Protein AF-A0A2I0T035-F1 (afdb_monomer_lite)

Organism: NCBI:txid1758121

InterPro domains:
  IPR032190 Niemann-Pick C1, N-terminal [PF16414] (1-94)
  IPR053956 NPC1, middle luminal domain [PF22314] (207-250)

Radius of gyration: 43.62 Å; chains: 1; bounding box: 84×66×117 Å

Sequence (256 aa):
MCGRYGHQLCTTQRWLDFQGDKNNGLAPLQIDFHLVANDSQPGEGIQPLDGQAWGCHEALSPQDQPCSCQDCAQACPPVLAPTSPPPPFRLGNADGALVVCGLLFGLLAITFIAVLLCRRRWPKATAPKAQPAPASSCSRRLSDGSHRLLANAFRWWGTWVAGHPVAVLVVAVVVAGGLAAGLATLRLTTDPVELWSAPGSRARQEKAFHDQHFGPFFRTNQIIVTAPGRAGVGYESVLLGAKNFSGVLTTPPAWP

Foldseek 3Di:
DQPPCPPVRDDPQSVVQCLQDVVVVPRPHHDRDDDDDPPDDPDPPDDDDDDDDDAQLDAPDPVGHRHDCVVHVVVDDDDDDDDDDDDPQDDVPHRNVVVVVVVVVVVVVVVVVVVVVVVVVPPDPDDDDDDDDDDPPDPVCVVVVVVVVVVVVCVVVVVVCVVCVPVVVVVVCVVVVVVCVCVVVDDDDPPVCPVPDDCPDPVNVVQVVCCVPPNHDDDDDDDDDDDPPFQWDWDQDPVPGIDIGHSVPDDDDPDD

Structure (mmCIF, N/CA/C/O backbone):
data_AF-A0A2I0T035-F1
#
_entry.id   AF-A0A2I0T035-F1
#
loop_
_atom_site.group_PDB
_atom_site.id
_atom_site.type_symbol
_atom_site.label_atom_id
_atom_site.label_alt_id
_atom_site.label_comp_id
_atom_site.label_asym_id
_atom_site.label_entity_id
_atom_site.label_seq_id
_atom_site.pdbx_PDB_ins_code
_atom_site.Cartn_x
_atom_site.Cartn_y
_atom_site.Cartn_z
_atom_site.occupancy
_atom_site.B_iso_or_equiv
_atom_site.auth_seq_id
_atom_site.auth_comp_id
_atom_site.auth_asym_id
_atom_site.auth_atom_id
_atom_site.pdbx_PDB_model_num
ATOM 1 N N . MET A 1 1 ? -15.862 -9.169 28.354 1.00 93.56 1 MET A N 1
ATOM 2 C CA . MET A 1 1 ? -16.895 -9.724 29.258 1.00 93.56 1 MET A CA 1
ATOM 3 C C . MET A 1 1 ? -18.043 -8.729 29.461 1.00 93.56 1 MET A C 1
ATOM 5 O O . MET A 1 1 ? -18.466 -8.512 30.578 1.00 93.56 1 MET A O 1
ATOM 9 N N . CYS A 1 2 ? -18.546 -8.088 28.400 1.00 94.75 2 CYS A N 1
ATOM 10 C CA . CYS A 1 2 ? -19.599 -7.060 28.519 1.00 94.75 2 CYS A CA 1
ATOM 11 C C . CYS A 1 2 ? -20.746 -7.315 27.529 1.00 94.75 2 CYS A C 1
ATOM 13 O O . CYS A 1 2 ? -21.411 -6.388 27.060 1.00 94.75 2 CYS A O 1
ATOM 15 N N . GLY A 1 3 ? -20.898 -8.585 27.130 1.00 91.75 3 GLY A N 1
ATOM 16 C CA . GLY A 1 3 ? -21.827 -9.038 26.101 1.00 91.75 3 GLY A CA 1
ATOM 17 C C . GLY A 1 3 ? -21.834 -8.145 24.858 1.00 91.75 3 GLY A C 1
ATOM 18 O O . GLY A 1 3 ? -20.805 -7.877 24.237 1.00 91.75 3 GLY A O 1
ATOM 19 N N . ARG A 1 4 ? -23.029 -7.652 24.536 1.00 90.88 4 ARG A N 1
ATOM 20 C CA . ARG A 1 4 ? -23.364 -6.839 23.358 1.00 90.88 4 ARG A CA 1
ATOM 21 C C . ARG A 1 4 ? -22.728 -5.447 23.284 1.00 90.88 4 ARG A C 1
ATOM 23 O O . ARG A 1 4 ? -22.743 -4.850 22.214 1.00 90.88 4 ARG A O 1
ATOM 30 N N . TYR A 1 5 ? -22.220 -4.898 24.389 1.00 92.56 5 TYR A N 1
ATOM 31 C CA . TYR A 1 5 ? -21.715 -3.518 24.415 1.00 92.56 5 TYR A CA 1
ATOM 32 C C . TYR A 1 5 ? -20.278 -3.390 23.876 1.00 92.56 5 TYR A C 1
ATOM 34 O O . TYR A 1 5 ? -19.822 -2.281 23.600 1.00 92.56 5 TYR A O 1
ATOM 42 N N . GLY A 1 6 ? -19.565 -4.506 23.678 1.00 93.19 6 GLY A N 1
ATOM 43 C CA . GLY A 1 6 ? -18.158 -4.485 23.264 1.00 93.19 6 GLY A CA 1
ATOM 44 C C . GLY A 1 6 ? -17.256 -3.787 24.292 1.00 93.19 6 GLY A C 1
ATOM 45 O O . GLY A 1 6 ? -17.690 -3.493 25.401 1.00 93.19 6 GLY A O 1
ATOM 46 N N . HIS A 1 7 ? -15.990 -3.527 23.951 1.00 94.19 7 HIS A N 1
ATOM 47 C CA . HIS A 1 7 ? -15.051 -2.876 24.880 1.00 94.19 7 HIS A CA 1
ATOM 48 C C . HIS A 1 7 ? -15.289 -1.361 25.005 1.00 94.19 7 HIS A C 1
ATOM 50 O O . HIS A 1 7 ? -15.170 -0.812 26.092 1.00 94.19 7 HIS A O 1
ATOM 56 N N . GLN A 1 8 ? -15.673 -0.689 23.914 1.00 94.56 8 GLN A N 1
ATOM 57 C CA . GLN A 1 8 ? -15.794 0.776 23.869 1.00 94.56 8 GLN A CA 1
ATOM 58 C C . GLN A 1 8 ? -16.956 1.326 24.699 1.00 94.56 8 GLN A C 1
ATOM 60 O O . GLN A 1 8 ? -16.879 2.442 25.199 1.00 94.56 8 GLN A O 1
ATOM 65 N N . LEU A 1 9 ? -18.048 0.565 24.824 1.00 94.94 9 LEU A N 1
ATOM 66 C CA . LEU A 1 9 ? -19.239 0.972 25.573 1.00 94.94 9 LEU A CA 1
ATOM 67 C C . LEU A 1 9 ? -19.393 0.178 26.877 1.00 94.94 9 LEU A C 1
ATOM 69 O O . LEU A 1 9 ? -20.484 0.164 27.457 1.00 94.94 9 LEU A O 1
ATOM 73 N N . CYS A 1 10 ? -18.342 -0.511 27.325 1.00 96.06 10 CYS A N 1
ATOM 74 C CA . CYS A 1 10 ? -18.376 -1.233 28.585 1.00 96.06 10 CYS A CA 1
ATOM 75 C C . CYS A 1 10 ? -18.082 -0.289 29.749 1.00 96.06 10 CYS A C 1
ATOM 77 O O . CYS A 1 10 ? -16.996 0.270 29.854 1.00 96.06 10 CYS A O 1
ATOM 79 N N . THR A 1 11 ? -19.064 -0.132 30.628 1.00 95.88 11 THR A N 1
ATOM 80 C CA . THR A 1 11 ? -18.905 0.526 31.925 1.00 95.88 11 THR A CA 1
ATOM 81 C C . THR A 1 11 ? -18.845 -0.535 33.019 1.00 95.88 11 THR A C 1
ATOM 83 O O . THR A 1 11 ? -19.274 -1.670 32.798 1.00 95.88 11 THR A O 1
ATOM 86 N N . THR A 1 12 ? -18.374 -0.173 34.214 1.00 95.50 12 THR A N 1
ATOM 87 C CA . THR A 1 12 ? -18.343 -1.082 35.374 1.00 95.50 12 THR A CA 1
ATOM 88 C C . THR A 1 12 ? -19.713 -1.704 35.650 1.00 95.50 12 THR A C 1
ATOM 90 O O . THR A 1 12 ? -19.804 -2.911 35.846 1.00 95.50 12 THR A O 1
ATOM 93 N N . GLN A 1 13 ? -20.783 -0.906 35.558 1.00 95.44 13 GLN A N 1
ATOM 94 C CA . GLN A 1 13 ? -22.160 -1.383 35.706 1.00 95.44 13 GLN A CA 1
ATOM 95 C C . GLN A 1 13 ? -22.497 -2.469 34.676 1.00 95.44 13 GLN A C 1
ATOM 97 O O . GLN A 1 13 ? -22.876 -3.572 35.043 1.00 95.44 13 GLN A O 1
ATOM 102 N N . ARG A 1 14 ? -22.267 -2.204 33.383 1.00 95.69 14 ARG A N 1
ATOM 103 C CA . ARG A 1 14 ? -22.578 -3.161 32.305 1.00 95.69 14 ARG A CA 1
ATOM 104 C C . ARG A 1 14 ? -21.758 -4.445 32.390 1.00 95.69 14 ARG A C 1
ATOM 106 O O . ARG A 1 14 ? -22.216 -5.490 31.933 1.00 95.69 14 ARG A O 1
ATOM 113 N N . TRP A 1 15 ? -20.533 -4.360 32.904 1.00 97.19 15 TRP A N 1
ATOM 114 C CA . TRP A 1 15 ? -19.702 -5.531 33.156 1.00 97.19 15 TRP A CA 1
ATOM 115 C C . TRP A 1 15 ? -20.289 -6.391 34.281 1.00 97.19 15 TRP A C 1
ATOM 117 O O . TRP A 1 15 ? -20.467 -7.589 34.081 1.00 97.19 15 TRP A O 1
ATOM 127 N N . LEU A 1 16 ? -20.660 -5.789 35.416 1.00 97.12 16 LEU A N 1
ATOM 128 C CA . LEU A 1 16 ? -21.297 -6.503 36.528 1.00 97.12 16 LEU A CA 1
ATOM 129 C C . LEU A 1 16 ? -22.661 -7.086 36.144 1.00 97.12 16 LEU A C 1
ATOM 131 O O . LEU A 1 16 ? -22.905 -8.260 36.414 1.00 97.12 16 LEU A O 1
ATOM 135 N N . ASP A 1 17 ? -23.498 -6.323 35.435 1.00 95.94 17 ASP A N 1
ATOM 136 C CA . ASP A 1 17 ? -24.778 -6.805 34.897 1.00 95.94 17 ASP A CA 1
ATOM 137 C C . ASP A 1 17 ? -24.570 -8.065 34.049 1.00 95.94 17 ASP A C 1
ATOM 139 O O . ASP A 1 17 ? -25.322 -9.029 34.153 1.00 95.94 17 ASP A O 1
ATOM 143 N N . PHE A 1 18 ? -23.512 -8.091 33.229 1.00 96.44 18 PHE A N 1
ATOM 144 C CA . PHE A 1 18 ? -23.187 -9.265 32.426 1.00 96.44 18 PHE A CA 1
ATOM 145 C C . PHE A 1 18 ? -22.747 -10.456 33.284 1.00 96.44 18 PHE A C 1
ATOM 147 O O . PHE A 1 18 ? -23.107 -11.578 32.948 1.00 96.44 18 PHE A O 1
ATOM 154 N N . GLN A 1 19 ? -21.997 -10.248 34.370 1.00 97.56 19 GLN A N 1
ATOM 155 C CA . GLN A 1 19 ? -21.591 -11.324 35.286 1.00 97.56 19 GLN A CA 1
ATOM 156 C C . GLN A 1 19 ? -22.780 -11.904 36.068 1.00 97.56 19 GLN A C 1
ATOM 158 O O . GLN A 1 19 ? -22.759 -13.084 36.414 1.00 97.56 19 GLN A O 1
ATOM 163 N N . GLY A 1 20 ? -23.794 -11.081 36.345 1.00 97.12 20 GLY A N 1
ATOM 164 C CA . GLY A 1 20 ? -25.009 -11.466 37.058 1.00 97.12 20 GLY A CA 1
ATOM 165 C C . GLY A 1 20 ? -26.157 -11.953 36.172 1.00 97.12 20 GLY A C 1
ATOM 166 O O . GLY A 1 20 ? -27.116 -12.508 36.696 1.00 97.12 20 GLY A O 1
ATOM 167 N N . ASP A 1 21 ? -26.092 -11.779 34.851 1.00 96.50 21 ASP A N 1
ATOM 168 C CA . ASP A 1 21 ? -27.155 -12.199 33.932 1.00 96.50 21 ASP A CA 1
ATOM 169 C C . ASP A 1 21 ? -27.128 -13.713 33.689 1.00 96.50 21 ASP A C 1
ATOM 171 O O . ASP A 1 21 ? -26.323 -14.218 32.905 1.00 96.50 21 ASP A O 1
ATOM 175 N N . LYS A 1 22 ? -28.072 -14.450 34.287 1.00 96.69 22 LYS A N 1
ATOM 176 C CA . LYS A 1 22 ? -28.198 -15.910 34.096 1.00 96.69 22 LYS A CA 1
ATOM 177 C C . LYS A 1 22 ? -28.451 -16.326 32.643 1.00 96.69 22 LYS A C 1
ATOM 179 O O . LYS A 1 22 ? -28.241 -17.482 32.283 1.00 96.69 22 LYS A O 1
ATOM 184 N N . ASN A 1 23 ? -28.926 -15.409 31.797 1.00 95.12 23 ASN A N 1
ATOM 185 C CA . ASN A 1 23 ? -29.228 -15.703 30.397 1.00 95.12 23 ASN A CA 1
ATOM 186 C C . ASN A 1 23 ? -27.974 -15.676 29.510 1.00 95.12 23 ASN A C 1
ATOM 188 O O . ASN A 1 23 ? -28.052 -16.048 28.340 1.00 95.12 23 ASN A O 1
ATOM 192 N N . ASN A 1 24 ? -26.813 -15.281 30.047 1.00 94.50 24 ASN A N 1
ATOM 193 C CA . ASN A 1 24 ? -25.543 -15.328 29.323 1.00 94.50 24 ASN A CA 1
ATOM 194 C C . ASN A 1 24 ? -24.999 -16.767 29.133 1.00 94.50 24 ASN A C 1
ATOM 196 O O . ASN A 1 24 ? -24.030 -16.952 28.399 1.00 94.50 24 ASN A O 1
ATOM 200 N N . GLY A 1 25 ? -25.606 -17.770 29.785 1.00 95.12 25 GLY A N 1
ATOM 201 C CA . GLY A 1 25 ? -25.220 -19.186 29.712 1.00 95.12 25 GLY A CA 1
ATOM 202 C C . GLY A 1 25 ? -24.008 -19.584 30.567 1.00 95.12 25 GLY A C 1
ATOM 203 O O . GLY A 1 25 ? -23.566 -20.727 30.493 1.00 95.12 25 GLY A O 1
ATOM 204 N N . LEU A 1 26 ? -23.469 -18.660 31.362 1.00 96.19 26 LEU A N 1
ATOM 205 C CA . LEU A 1 26 ? -22.302 -18.838 32.231 1.00 96.19 26 LEU A CA 1
ATOM 206 C C . LEU A 1 26 ? -22.641 -18.594 33.707 1.00 96.19 26 LEU A C 1
ATOM 208 O O . LEU A 1 26 ? -22.148 -19.310 34.576 1.00 96.19 26 LEU A O 1
ATOM 212 N N . ALA A 1 27 ? -23.463 -17.584 33.999 1.00 97.12 27 ALA A N 1
ATOM 213 C CA . ALA A 1 27 ? -23.848 -17.239 35.358 1.00 97.12 27 ALA A CA 1
ATOM 214 C C . ALA A 1 27 ? -24.871 -18.257 35.901 1.00 97.12 27 ALA A C 1
ATOM 216 O O . ALA A 1 27 ? -25.890 -18.509 35.254 1.00 97.12 27 ALA A O 1
ATOM 217 N N . PRO A 1 28 ? -24.642 -18.845 37.089 1.00 97.44 28 PRO A N 1
ATOM 218 C CA . PRO A 1 28 ? -25.506 -19.899 37.623 1.00 97.44 28 PRO A CA 1
ATOM 219 C C . PRO A 1 28 ? -26.865 -19.385 38.126 1.00 97.44 28 PRO A C 1
ATOM 221 O O . PRO A 1 28 ? -27.811 -20.161 38.240 1.00 97.44 28 PRO A O 1
ATOM 224 N N . LEU A 1 29 ? -26.971 -18.095 38.454 1.00 97.62 29 LEU A N 1
ATOM 225 C CA . LEU A 1 29 ? -28.185 -17.451 38.959 1.00 97.62 29 LEU A CA 1
ATOM 226 C C . LEU A 1 29 ? -28.190 -15.957 38.614 1.00 97.62 29 LEU A C 1
ATOM 228 O O . LEU A 1 29 ? -27.145 -15.402 38.285 1.00 97.62 29 LEU A O 1
ATOM 232 N N . GLN A 1 30 ? -29.369 -15.328 38.688 1.00 97.88 30 GLN A N 1
ATOM 233 C CA . GLN A 1 30 ? -29.527 -13.897 38.413 1.00 97.88 30 GLN A CA 1
ATOM 234 C C . GLN A 1 30 ? -29.056 -13.067 39.612 1.00 97.88 30 GLN A C 1
ATOM 236 O O . GLN A 1 30 ? -29.597 -13.234 40.706 1.00 97.88 30 GLN A O 1
ATOM 241 N N . ILE A 1 31 ? -28.098 -12.167 39.397 1.00 97.81 31 ILE A N 1
ATOM 242 C CA . ILE A 1 31 ? -27.634 -11.195 40.394 1.00 97.81 31 ILE A CA 1
ATOM 243 C C . ILE A 1 31 ? -27.757 -9.793 39.804 1.00 97.81 31 ILE A C 1
ATOM 245 O O . ILE A 1 31 ? -27.103 -9.478 38.812 1.00 97.81 31 ILE A O 1
ATOM 249 N N . ASP A 1 32 ? -28.558 -8.945 40.446 1.00 96.38 32 ASP A N 1
ATOM 250 C CA . ASP A 1 32 ? -28.718 -7.548 40.049 1.00 96.38 32 ASP A CA 1
ATOM 251 C C . ASP A 1 32 ? -27.770 -6.675 40.881 1.00 96.38 32 ASP A C 1
ATOM 253 O O . ASP A 1 32 ? -27.961 -6.462 42.080 1.00 96.38 32 ASP A O 1
ATOM 257 N N . PHE A 1 33 ? -26.691 -6.213 40.247 1.00 95.38 33 PHE A N 1
ATOM 258 C CA . PHE A 1 33 ? -25.700 -5.355 40.887 1.00 95.38 33 PHE A CA 1
ATOM 259 C C . PHE A 1 33 ? -26.150 -3.898 40.817 1.00 95.38 33 PHE A C 1
ATOM 261 O O . PHE A 1 33 ? -26.387 -3.369 39.737 1.00 95.38 33 PHE A O 1
ATOM 268 N N . HIS A 1 34 ? -26.198 -3.212 41.953 1.00 92.88 34 HIS A N 1
ATOM 269 C CA . HIS A 1 34 ? -26.481 -1.780 42.001 1.00 92.88 34 HIS A CA 1
ATOM 270 C C . HIS A 1 34 ? -25.245 -1.038 42.506 1.00 92.88 34 HIS A C 1
ATOM 272 O O . HIS A 1 34 ? -24.912 -1.120 43.687 1.00 92.88 34 HIS A O 1
ATOM 278 N N . LEU A 1 35 ? -24.550 -0.332 41.608 1.00 91.81 35 LEU A N 1
ATOM 279 C CA . LEU A 1 35 ? -23.457 0.562 41.986 1.00 91.81 35 LEU A CA 1
ATOM 280 C C . LEU A 1 35 ? -24.039 1.889 42.473 1.00 91.81 35 LEU A C 1
ATOM 282 O O . LEU A 1 35 ? -24.692 2.616 41.725 1.00 91.81 35 LEU A O 1
ATOM 286 N N . VAL A 1 36 ? -23.807 2.175 43.745 1.00 90.00 36 VAL A N 1
ATOM 287 C CA . VAL A 1 36 ? -24.378 3.308 44.472 1.00 90.00 36 VAL A CA 1
ATOM 288 C C . VAL A 1 36 ? -23.265 4.335 44.665 1.00 90.00 36 VAL A C 1
ATOM 290 O O . VAL A 1 36 ? -22.146 3.969 45.019 1.00 90.00 36 VAL A O 1
ATOM 293 N N . ALA A 1 37 ? -23.539 5.610 44.383 1.00 86.62 37 ALA A N 1
ATOM 294 C CA . ALA A 1 37 ? -22.566 6.675 44.608 1.00 86.62 37 ALA A CA 1
ATOM 295 C C . ALA A 1 37 ? -22.391 6.922 46.115 1.00 86.62 37 ALA A C 1
ATOM 297 O O . ALA A 1 37 ? -23.331 6.726 46.888 1.00 86.62 37 ALA A O 1
ATOM 298 N N . ASN A 1 38 ? -21.207 7.374 46.535 1.00 81.38 38 ASN A N 1
ATOM 299 C CA . ASN A 1 38 ? -20.856 7.520 47.957 1.00 81.38 38 ASN A CA 1
ATOM 300 C C . ASN A 1 38 ? -21.805 8.437 48.754 1.00 81.38 38 ASN A C 1
ATOM 302 O O . ASN A 1 38 ? -21.888 8.331 49.973 1.00 81.38 38 ASN A O 1
ATOM 306 N N . ASP A 1 39 ? -22.505 9.343 48.080 1.00 81.00 39 ASP A N 1
ATOM 307 C CA . ASP A 1 39 ? -23.450 10.309 48.639 1.00 81.00 39 ASP A CA 1
ATOM 308 C C . ASP A 1 39 ? -24.912 9.829 48.632 1.00 81.00 39 ASP A C 1
ATOM 310 O O . ASP A 1 39 ? -25.793 10.519 49.147 1.00 81.00 39 ASP A O 1
ATOM 314 N N . SER A 1 40 ? -25.189 8.646 48.083 1.00 79.69 40 SER A N 1
ATOM 315 C CA . SER A 1 40 ? -26.542 8.094 47.991 1.00 79.69 40 SER A CA 1
ATOM 316 C C . SER A 1 40 ? -26.818 7.042 49.069 1.00 79.69 40 SER A C 1
ATOM 318 O O . SER A 1 40 ? -25.976 6.202 49.373 1.00 79.69 40 SER A O 1
ATOM 320 N N . GLN A 1 41 ? -28.015 7.088 49.667 1.00 77.94 41 GLN A N 1
ATOM 321 C CA . GLN A 1 41 ? -28.465 6.090 50.641 1.00 77.94 41 GLN A CA 1
ATOM 322 C C . GLN A 1 41 ? -29.220 4.963 49.915 1.00 77.94 41 GLN A C 1
ATOM 324 O O . GLN A 1 41 ? -30.314 5.210 49.407 1.00 77.94 41 GLN A O 1
ATOM 329 N N . PRO A 1 42 ? -28.679 3.731 49.857 1.00 79.00 42 PRO A N 1
ATOM 330 C CA . PRO A 1 42 ? -29.277 2.625 49.099 1.00 79.00 42 PRO A CA 1
ATOM 331 C C . PRO A 1 42 ? -30.538 2.021 49.739 1.00 79.00 42 PRO A C 1
ATOM 333 O O . PRO A 1 42 ? -31.176 1.164 49.133 1.00 79.00 42 PRO A O 1
ATOM 336 N N . GLY A 1 43 ? -30.899 2.451 50.950 1.00 80.44 43 GLY A N 1
ATOM 337 C CA . GLY A 1 43 ? -32.045 1.964 51.718 1.00 80.44 43 GLY A CA 1
ATOM 338 C C . GLY A 1 43 ? -31.701 1.793 53.197 1.00 80.44 43 GLY A C 1
ATOM 339 O O . GLY A 1 43 ? -30.526 1.754 53.569 1.00 80.44 43 GLY A O 1
ATOM 340 N N . GLU A 1 44 ? -32.718 1.698 54.056 1.00 83.12 44 GLU A N 1
ATOM 341 C CA . GLU A 1 44 ? -32.496 1.463 55.487 1.00 83.12 44 GLU A CA 1
ATOM 342 C C . GLU A 1 44 ? -31.841 0.094 55.724 1.00 83.12 44 GLU A C 1
ATOM 344 O O . GLU A 1 44 ? -32.312 -0.934 55.239 1.00 83.12 44 GLU A O 1
ATOM 349 N N . GLY A 1 45 ? -30.740 0.084 56.480 1.00 84.75 45 GLY A N 1
ATOM 350 C CA . GLY A 1 45 ? -30.035 -1.141 56.868 1.00 84.75 45 GLY A CA 1
ATOM 351 C C . GLY A 1 45 ? -29.122 -1.754 55.798 1.00 84.75 45 GLY A C 1
ATOM 352 O O . GLY A 1 45 ? -28.564 -2.822 56.043 1.00 84.75 45 GLY A O 1
ATOM 353 N N . ILE A 1 46 ? -28.933 -1.106 54.643 1.00 87.56 46 ILE A N 1
ATOM 354 C CA . ILE A 1 46 ? -28.031 -1.580 53.581 1.00 87.56 46 ILE A CA 1
ATOM 355 C C . ILE A 1 46 ? -26.726 -0.777 53.615 1.00 87.56 46 ILE A C 1
ATOM 357 O O . ILE A 1 46 ? -26.734 0.440 53.440 1.00 87.56 46 ILE A O 1
ATOM 361 N N . GLN A 1 47 ? -25.596 -1.468 53.788 1.00 87.88 47 GLN A N 1
ATOM 362 C CA . GLN A 1 47 ? -24.257 -0.885 53.687 1.00 87.88 47 GLN A CA 1
ATOM 363 C C . GLN A 1 47 ? -23.552 -1.406 52.422 1.00 87.88 47 GLN A C 1
ATOM 365 O O . GLN A 1 47 ? -23.360 -2.619 52.305 1.00 87.88 47 GLN A O 1
ATOM 370 N N . PRO A 1 48 ? -23.168 -0.531 51.470 1.00 89.88 48 PRO A N 1
ATOM 371 C CA . PRO A 1 48 ? -22.388 -0.929 50.301 1.00 89.88 48 PRO A CA 1
ATOM 372 C C . PRO A 1 48 ? -21.034 -1.539 50.683 1.00 89.88 48 PRO A C 1
ATOM 374 O O . PRO A 1 48 ? -20.404 -1.119 51.653 1.00 89.88 48 PRO A O 1
ATOM 377 N N . LEU A 1 49 ? -20.576 -2.514 49.895 1.00 91.00 49 LEU A N 1
ATOM 378 C CA . LEU A 1 49 ? -19.249 -3.104 50.054 1.00 91.00 49 LEU A CA 1
ATOM 379 C C . LEU A 1 49 ? -18.175 -2.144 49.520 1.00 91.00 49 LEU A C 1
ATOM 381 O O . LEU A 1 49 ? -18.176 -1.836 48.331 1.00 91.00 49 LEU A O 1
ATOM 385 N N . ASP A 1 50 ? -17.236 -1.749 50.381 1.00 89.56 50 ASP A N 1
ATOM 386 C CA . ASP A 1 50 ? -16.076 -0.911 50.041 1.00 89.56 50 ASP A CA 1
ATOM 387 C C . ASP A 1 50 ? -14.773 -1.621 50.448 1.00 89.56 50 ASP A C 1
ATOM 389 O O . ASP A 1 50 ? -14.216 -1.413 51.525 1.00 89.56 50 ASP A O 1
ATOM 393 N N . GLY A 1 51 ? -14.362 -2.588 49.624 1.00 90.62 51 GLY A N 1
ATOM 394 C CA . GLY A 1 51 ? -13.139 -3.367 49.824 1.00 90.62 51 GLY A CA 1
ATOM 395 C C . GLY A 1 51 ? -11.936 -2.764 49.097 1.00 90.62 51 GLY A C 1
ATOM 396 O O . GLY A 1 51 ? -12.084 -2.043 48.114 1.00 90.62 51 GLY A O 1
ATOM 397 N N . GLN A 1 52 ? -10.725 -3.114 49.536 1.00 92.12 52 GLN A N 1
ATOM 398 C CA . GLN A 1 52 ? -9.498 -2.647 48.891 1.00 92.12 52 GLN A CA 1
ATOM 399 C C . GLN A 1 52 ? -9.371 -3.183 47.455 1.00 92.12 52 GLN A C 1
ATOM 401 O O . GLN A 1 52 ? -9.388 -4.394 47.227 1.00 92.12 52 GLN A O 1
ATOM 406 N N . ALA A 1 53 ? -9.176 -2.271 46.502 1.00 90.88 53 ALA A N 1
ATOM 407 C CA . ALA A 1 53 ? -8.847 -2.567 45.112 1.00 90.88 53 ALA A CA 1
ATOM 408 C C . ALA A 1 53 ? -7.438 -2.053 44.790 1.00 90.88 53 ALA A C 1
ATOM 410 O O . ALA A 1 53 ? -7.057 -0.970 45.228 1.00 90.88 53 ALA A O 1
ATOM 411 N N . TRP A 1 54 ? -6.675 -2.830 44.023 1.00 92.12 54 TRP A N 1
ATOM 412 C CA . TRP A 1 54 ? -5.293 -2.508 43.662 1.00 92.12 54 TRP A CA 1
ATOM 413 C C . TRP A 1 54 ? -5.220 -1.898 42.266 1.00 92.12 54 TRP A C 1
ATOM 415 O O . TRP A 1 54 ? -5.898 -2.361 41.342 1.00 92.12 54 TRP A O 1
ATOM 425 N N . GLY A 1 55 ? -4.391 -0.867 42.105 1.00 93.88 55 GLY A N 1
ATOM 426 C CA . GLY A 1 55 ? -4.146 -0.261 40.804 1.00 93.88 55 GLY A CA 1
ATOM 427 C C . GLY A 1 55 ? -3.338 -1.191 39.901 1.00 93.88 55 GLY A C 1
ATOM 428 O O . GLY A 1 55 ? -2.435 -1.886 40.349 1.00 93.88 55 GLY A O 1
ATOM 429 N N . CYS A 1 56 ? -3.600 -1.167 38.594 1.00 94.81 56 CYS A N 1
ATOM 430 C CA . CYS A 1 56 ? -2.827 -1.991 37.657 1.00 94.81 56 CYS A CA 1
ATOM 431 C C . CYS A 1 56 ? -1.361 -1.542 37.507 1.00 94.81 56 CYS A C 1
ATOM 433 O O . CYS A 1 56 ? -0.528 -2.304 37.025 1.00 94.81 56 CYS A O 1
ATOM 435 N N . HIS A 1 57 ? -1.042 -0.315 37.921 1.00 95.38 57 HIS A N 1
ATOM 436 C CA . HIS A 1 57 ? 0.315 0.228 37.936 1.00 95.38 57 HIS A CA 1
ATOM 437 C C . HIS A 1 57 ? 1.079 -0.093 39.236 1.00 95.38 57 HIS A C 1
ATOM 439 O O . HIS A 1 57 ? 2.238 0.298 39.370 1.00 95.38 57 HIS A O 1
ATOM 445 N N . GLU A 1 58 ? 0.451 -0.795 40.184 1.00 93.88 58 GLU A N 1
ATOM 446 C CA . GLU A 1 58 ? 1.012 -1.128 41.494 1.00 93.88 58 GLU A CA 1
ATOM 447 C C . GLU A 1 58 ? 1.392 -2.614 41.561 1.00 93.88 58 GLU A C 1
ATOM 449 O O . GLU A 1 58 ? 0.713 -3.473 40.999 1.00 93.88 58 GLU A O 1
ATOM 454 N N . ALA A 1 59 ? 2.487 -2.927 42.256 1.00 92.50 59 ALA A N 1
ATOM 455 C CA . ALA A 1 59 ? 2.858 -4.305 42.566 1.00 92.50 59 ALA A CA 1
ATOM 456 C C . ALA A 1 59 ? 2.168 -4.756 43.863 1.00 92.50 59 ALA A C 1
ATOM 458 O O . ALA A 1 59 ? 2.190 -4.038 44.862 1.00 92.50 59 ALA A O 1
ATOM 459 N N . LEU A 1 60 ? 1.587 -5.960 43.857 1.00 91.75 60 LEU A N 1
ATOM 460 C CA . LEU A 1 60 ? 0.866 -6.531 45.006 1.00 91.75 60 LEU A CA 1
ATOM 461 C C . LEU A 1 60 ? 1.801 -6.941 46.152 1.00 91.75 60 LEU A C 1
ATOM 463 O O . LEU A 1 60 ? 1.413 -6.921 47.320 1.00 91.75 60 LEU A O 1
ATOM 467 N N . SER A 1 61 ? 3.035 -7.314 45.822 1.00 91.06 61 SER A N 1
ATOM 468 C CA . SER A 1 61 ? 4.084 -7.651 46.776 1.00 91.06 61 SER A CA 1
ATOM 469 C C . SER A 1 61 ? 5.448 -7.169 46.269 1.00 91.06 61 SER A C 1
ATOM 471 O O . SER A 1 61 ? 5.599 -6.903 45.075 1.00 91.06 61 SER A O 1
ATOM 473 N N . PRO A 1 62 ? 6.475 -7.077 47.135 1.00 89.69 62 PRO A N 1
ATOM 474 C CA . PRO A 1 62 ? 7.828 -6.704 46.715 1.00 89.69 62 PRO A CA 1
ATOM 475 C C . PRO A 1 62 ? 8.464 -7.658 45.692 1.00 89.69 62 PRO A C 1
ATOM 477 O O . PRO A 1 62 ? 9.473 -7.311 45.082 1.00 89.69 62 PRO A O 1
ATOM 480 N N . GLN A 1 63 ? 7.929 -8.874 45.550 1.00 93.38 63 GLN A N 1
ATOM 481 C CA . GLN A 1 63 ? 8.396 -9.873 44.591 1.00 93.38 63 GLN A CA 1
ATOM 482 C C . GLN A 1 63 ? 7.658 -9.792 43.248 1.00 93.38 63 GLN A C 1
ATOM 484 O O . GLN A 1 63 ? 8.133 -10.366 42.267 1.00 93.38 63 GLN A O 1
ATOM 489 N N . ASP A 1 64 ? 6.532 -9.079 43.197 1.00 93.19 64 ASP A N 1
ATOM 490 C CA . ASP A 1 64 ? 5.704 -8.960 42.004 1.00 93.19 64 ASP A CA 1
ATOM 491 C C . ASP A 1 64 ? 6.080 -7.732 41.175 1.00 93.19 64 ASP A C 1
ATOM 493 O O . ASP A 1 64 ? 6.613 -6.735 41.666 1.00 93.19 64 ASP A O 1
ATOM 497 N N . GLN A 1 65 ? 5.772 -7.803 39.884 1.00 92.00 65 GLN A N 1
ATOM 498 C CA . GLN A 1 65 ? 5.859 -6.665 38.979 1.00 92.00 65 GLN A CA 1
ATOM 499 C C . GLN A 1 65 ? 4.448 -6.138 38.694 1.00 92.00 65 GLN A C 1
ATOM 501 O O . GLN A 1 65 ? 3.513 -6.939 38.602 1.00 92.00 65 GLN A O 1
ATOM 506 N N . PRO A 1 66 ? 4.276 -4.812 38.545 1.00 93.38 66 PRO A N 1
ATOM 507 C CA . PRO A 1 66 ? 3.008 -4.250 38.096 1.00 93.38 66 PRO A CA 1
ATOM 508 C C . PRO A 1 66 ? 2.692 -4.708 36.665 1.00 93.38 66 PRO A C 1
ATOM 510 O O . PRO A 1 66 ? 3.560 -5.217 35.946 1.00 93.38 66 PRO A O 1
ATOM 513 N N . CYS A 1 67 ? 1.450 -4.498 36.226 1.00 95.25 67 CYS A N 1
ATOM 514 C CA . CYS A 1 67 ? 1.042 -4.844 34.869 1.00 95.25 67 CYS A CA 1
ATOM 515 C C . CYS A 1 67 ? 1.868 -4.088 33.818 1.00 95.25 67 CYS A C 1
ATOM 517 O O . CYS A 1 67 ? 2.326 -2.962 34.029 1.00 95.25 67 CYS A O 1
ATOM 519 N N . SER A 1 68 ? 2.006 -4.693 32.637 1.00 95.94 68 SER A N 1
ATOM 520 C CA . SER A 1 68 ? 2.657 -4.035 31.509 1.00 95.94 68 SER A CA 1
ATOM 521 C C . SER A 1 68 ? 1.822 -2.849 31.001 1.00 95.94 68 SER A C 1
ATOM 523 O O . SER A 1 68 ? 0.595 -2.839 31.103 1.00 95.94 68 SER A O 1
ATOM 525 N N . CYS A 1 69 ? 2.472 -1.861 30.379 1.00 94.81 69 CYS A N 1
ATOM 526 C CA . CYS A 1 69 ? 1.785 -0.731 29.735 1.00 94.81 69 CYS A CA 1
ATOM 527 C C . CYS A 1 69 ? 0.814 -1.171 28.614 1.00 94.81 69 CYS A C 1
ATOM 529 O O . CYS A 1 69 ? -0.169 -0.484 28.342 1.00 94.81 69 CYS A O 1
ATOM 531 N N . GLN A 1 70 ? 1.044 -2.334 27.989 1.00 96.06 70 GLN A N 1
ATOM 532 C CA . GLN A 1 70 ? 0.132 -2.896 26.987 1.00 96.06 70 GLN A CA 1
ATOM 533 C C . GLN A 1 70 ? -1.208 -3.330 27.603 1.00 96.06 70 GLN A C 1
ATOM 535 O O . GLN A 1 70 ? -2.243 -3.230 26.944 1.00 96.06 70 GLN A O 1
ATOM 540 N N . ASP A 1 71 ? -1.187 -3.757 28.867 1.00 96.00 71 ASP A N 1
ATOM 541 C CA . ASP A 1 71 ? -2.371 -4.194 29.609 1.00 96.00 71 ASP A CA 1
ATOM 542 C C . ASP A 1 71 ? -2.996 -3.055 30.436 1.00 96.00 71 ASP A C 1
ATOM 544 O O . ASP A 1 71 ? -4.198 -3.056 30.700 1.00 96.00 71 ASP A O 1
ATOM 548 N N . CYS A 1 72 ? -2.192 -2.065 30.842 1.00 94.19 72 CYS A N 1
ATOM 549 C CA . CYS A 1 72 ? -2.578 -0.978 31.737 1.00 94.19 72 CYS A CA 1
ATOM 550 C C . CYS A 1 72 ? -1.995 0.365 31.275 1.00 94.19 72 CYS A C 1
ATOM 552 O O . CYS A 1 72 ? -0.818 0.654 31.481 1.00 94.19 72 CYS A O 1
ATOM 554 N N . ALA A 1 73 ? -2.843 1.252 30.747 1.00 93.69 73 ALA A N 1
ATOM 555 C CA . ALA A 1 73 ? -2.411 2.580 30.301 1.00 93.69 73 ALA A CA 1
ATOM 556 C C . ALA A 1 73 ? -1.817 3.447 31.432 1.00 93.69 73 ALA A C 1
ATOM 558 O O . ALA A 1 73 ? -0.978 4.306 31.179 1.00 93.69 73 ALA A O 1
ATOM 559 N N . GLN A 1 74 ? -2.226 3.217 32.685 1.00 93.81 74 GLN A N 1
ATOM 560 C CA . GLN A 1 74 ? -1.689 3.934 33.850 1.00 93.81 74 GLN A CA 1
ATOM 561 C C . GLN A 1 74 ? -0.235 3.553 34.167 1.00 93.81 74 GLN A C 1
ATOM 563 O O . GLN A 1 74 ? 0.467 4.334 34.799 1.00 93.81 74 GLN A O 1
ATOM 568 N N . ALA A 1 75 ? 0.228 2.383 33.717 1.00 94.81 75 ALA A N 1
ATOM 569 C CA . ALA A 1 75 ? 1.616 1.953 33.864 1.00 94.81 75 ALA A CA 1
ATOM 570 C C . ALA A 1 75 ? 2.534 2.528 32.764 1.00 94.81 75 ALA A C 1
ATOM 572 O O . ALA A 1 75 ? 3.740 2.277 32.764 1.00 94.81 75 ALA A O 1
ATOM 573 N N . CYS A 1 76 ? 1.988 3.274 31.796 1.00 93.06 76 CYS A N 1
ATOM 574 C CA . CYS A 1 76 ? 2.754 3.789 30.669 1.00 93.06 76 CYS A CA 1
ATOM 575 C C . CYS A 1 76 ? 3.548 5.053 31.033 1.00 93.06 76 CYS A C 1
ATOM 577 O O . CYS A 1 76 ? 2.980 6.004 31.576 1.00 93.06 76 CYS A O 1
ATOM 579 N N . PRO A 1 77 ? 4.838 5.135 30.657 1.00 91.25 77 PRO A N 1
ATOM 580 C CA . PRO A 1 77 ? 5.569 6.391 30.731 1.00 91.25 77 PRO A CA 1
ATOM 581 C C . PRO A 1 77 ? 5.009 7.400 29.710 1.00 91.25 77 PRO A C 1
ATOM 583 O O . PRO A 1 77 ? 4.486 7.000 28.665 1.00 91.25 77 PRO A O 1
ATOM 586 N N . PRO A 1 78 ? 5.142 8.715 29.953 1.00 89.56 78 PRO A N 1
ATOM 587 C CA . PRO A 1 78 ? 4.757 9.729 28.978 1.00 89.56 78 PRO A CA 1
ATOM 588 C C . PRO A 1 78 ? 5.632 9.619 27.720 1.00 89.56 78 PRO A C 1
ATOM 590 O O . PRO A 1 78 ? 6.860 9.668 27.798 1.00 89.56 78 PRO A O 1
ATOM 593 N N . VAL A 1 79 ? 5.002 9.485 26.551 1.00 88.44 79 VAL A N 1
ATOM 594 C CA . VAL A 1 79 ? 5.697 9.363 25.259 1.00 88.44 79 VAL A CA 1
ATOM 595 C C . VAL A 1 79 ? 5.648 10.694 24.512 1.00 88.44 79 VAL A C 1
ATOM 597 O O . VAL A 1 79 ? 4.584 11.291 24.354 1.00 88.44 79 VAL A O 1
ATOM 600 N N . LEU A 1 80 ? 6.801 11.151 24.017 1.00 87.69 80 LEU A N 1
ATOM 601 C CA . LEU A 1 80 ? 6.876 12.282 23.092 1.00 87.69 80 LEU A CA 1
ATOM 602 C C . LEU A 1 80 ? 6.467 11.822 21.691 1.00 87.69 80 LEU A C 1
ATOM 604 O O . LEU A 1 80 ? 6.965 10.811 21.194 1.00 87.69 80 LEU A O 1
ATOM 608 N N . ALA A 1 81 ? 5.573 12.571 21.046 1.00 88.62 81 ALA A N 1
ATOM 609 C CA . ALA A 1 81 ? 5.170 12.274 19.678 1.00 88.62 81 ALA A CA 1
ATOM 610 C C . ALA A 1 81 ? 6.393 12.313 18.734 1.00 88.62 81 ALA A C 1
ATOM 612 O O . ALA A 1 81 ? 7.206 13.240 18.834 1.00 88.62 81 ALA A O 1
ATOM 613 N N . PRO A 1 82 ? 6.544 11.334 17.821 1.00 88.81 82 PRO A N 1
ATOM 614 C CA . PRO A 1 82 ? 7.653 11.320 16.877 1.00 88.81 82 PRO A CA 1
ATOM 615 C C . PRO A 1 82 ? 7.579 12.530 15.942 1.00 88.81 82 PRO A C 1
ATOM 617 O O . PRO A 1 82 ? 6.498 12.977 15.550 1.00 88.81 82 PRO A O 1
ATOM 620 N N . THR A 1 83 ? 8.741 13.057 15.564 1.00 89.81 83 THR A N 1
ATOM 621 C CA . THR A 1 83 ? 8.820 14.137 14.580 1.00 89.81 83 THR A CA 1
ATOM 622 C C . THR A 1 83 ? 8.422 13.626 13.196 1.00 89.81 83 THR A C 1
ATOM 624 O O . THR A 1 83 ? 8.651 12.467 12.842 1.00 89.81 83 THR A O 1
ATOM 627 N N . SER A 1 84 ? 7.802 14.492 12.392 1.00 87.50 84 SER A N 1
ATOM 628 C CA . SER A 1 84 ? 7.440 14.156 11.014 1.00 87.50 84 SER A CA 1
ATOM 629 C C . SER A 1 84 ? 8.691 13.817 10.192 1.00 87.50 84 SER A C 1
ATOM 631 O O . SER A 1 84 ? 9.703 14.514 10.332 1.00 87.50 84 SER A O 1
ATOM 633 N N . PRO A 1 85 ? 8.636 12.814 9.299 1.00 85.75 85 PRO A N 1
ATOM 634 C CA . PRO A 1 85 ? 9.766 12.480 8.443 1.00 85.75 85 PRO A CA 1
ATOM 635 C C . PRO A 1 85 ? 10.138 13.657 7.524 1.00 85.75 85 PRO A C 1
ATOM 637 O O . PRO A 1 85 ? 9.274 14.467 7.171 1.00 85.75 85 PRO A O 1
ATOM 640 N N . PRO A 1 86 ? 11.416 13.771 7.117 1.00 81.56 86 PRO A N 1
ATOM 641 C CA . PRO A 1 86 ? 11.836 14.802 6.179 1.00 81.56 86 PRO A CA 1
ATOM 642 C C . PRO A 1 86 ? 11.126 14.633 4.822 1.00 81.56 86 PRO A C 1
ATOM 644 O O . PRO A 1 86 ? 10.819 13.505 4.426 1.00 81.56 86 PRO A O 1
ATOM 647 N N . PRO A 1 87 ? 10.886 15.733 4.084 1.00 83.88 87 PRO A N 1
ATOM 648 C CA . PRO A 1 87 ? 10.258 15.664 2.771 1.00 83.88 87 PRO A CA 1
ATOM 649 C C . PRO A 1 87 ? 11.127 14.864 1.786 1.00 83.88 87 PRO A C 1
ATOM 651 O O . PRO A 1 87 ? 12.360 14.889 1.894 1.00 83.88 87 PRO A O 1
ATOM 654 N N . PRO A 1 88 ? 10.509 14.164 0.817 1.00 83.62 88 PRO A N 1
ATOM 655 C CA . PRO A 1 88 ? 11.246 13.384 -0.166 1.00 83.62 88 PRO A CA 1
ATOM 656 C C . PRO A 1 88 ? 12.117 14.288 -1.052 1.00 83.62 88 PRO A C 1
ATOM 658 O O . PRO A 1 88 ? 11.766 15.429 -1.330 1.00 83.62 88 PRO A O 1
ATOM 661 N N . PHE A 1 89 ? 13.242 13.738 -1.519 1.00 89.50 89 PHE A N 1
ATOM 662 C CA . PHE A 1 89 ? 14.175 14.362 -2.468 1.00 89.50 89 PHE A CA 1
ATOM 663 C C . PHE A 1 89 ? 14.908 15.624 -1.969 1.00 89.50 89 PHE A C 1
ATOM 665 O O . PHE A 1 89 ? 14.844 16.702 -2.559 1.00 89.50 89 PHE A O 1
ATOM 672 N N . ARG A 1 90 ? 15.697 15.467 -0.901 1.00 90.69 90 ARG A N 1
ATOM 673 C CA . ARG A 1 90 ? 16.698 16.456 -0.473 1.00 90.69 90 ARG A CA 1
ATOM 674 C C . ARG A 1 90 ? 18.112 16.025 -0.835 1.00 90.69 90 ARG A C 1
ATOM 676 O O . ARG A 1 90 ? 18.450 14.848 -0.728 1.00 90.69 90 ARG A O 1
ATOM 683 N N . LEU A 1 91 ? 18.942 16.993 -1.216 1.00 89.25 91 LEU A N 1
ATOM 684 C CA . LEU A 1 91 ? 20.374 16.804 -1.436 1.00 89.25 91 LEU A CA 1
ATOM 685 C C . LEU A 1 91 ? 21.131 17.623 -0.381 1.00 89.25 91 LEU A C 1
ATOM 687 O O . LEU A 1 91 ? 21.233 18.848 -0.472 1.00 89.25 91 LEU A O 1
ATOM 691 N N . GLY A 1 92 ? 21.594 16.952 0.678 1.00 87.50 92 GLY A N 1
ATOM 692 C CA . GLY A 1 92 ? 22.080 17.626 1.885 1.00 87.50 92 GLY A CA 1
ATOM 693 C C . GLY A 1 92 ? 20.965 18.447 2.543 1.00 87.50 92 GLY A C 1
ATOM 694 O O . GLY A 1 92 ? 19.911 17.908 2.875 1.00 87.50 92 GLY A O 1
ATOM 695 N N . ASN A 1 93 ? 21.182 19.757 2.689 1.00 87.50 93 ASN A N 1
ATOM 696 C CA . ASN A 1 93 ? 20.208 20.683 3.283 1.00 87.50 93 ASN A CA 1
ATOM 697 C C . ASN A 1 93 ? 19.326 21.408 2.250 1.00 87.50 93 ASN A C 1
ATOM 699 O O . ASN A 1 93 ? 18.459 22.190 2.637 1.00 87.50 93 ASN A O 1
ATOM 703 N N . ALA A 1 94 ? 19.542 21.178 0.952 1.00 89.50 94 ALA A N 1
ATOM 704 C CA . ALA A 1 94 ? 18.799 21.831 -0.120 1.00 89.50 94 ALA A CA 1
ATOM 705 C C . ALA A 1 94 ? 17.707 20.919 -0.694 1.00 89.50 94 ALA A C 1
ATOM 707 O O . ALA A 1 94 ? 17.804 19.688 -0.666 1.00 89.50 94 ALA A O 1
ATOM 708 N N . ASP A 1 95 ? 16.672 21.544 -1.251 1.00 92.31 95 ASP A N 1
ATOM 709 C CA . ASP 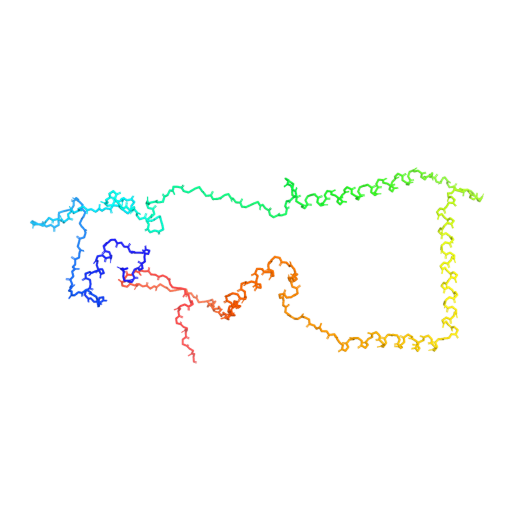A 1 95 ? 15.688 20.860 -2.083 1.00 92.31 95 ASP A CA 1
ATOM 710 C C . ASP A 1 95 ? 16.368 20.321 -3.354 1.00 92.31 95 ASP A C 1
ATOM 712 O O . ASP A 1 95 ? 17.050 21.063 -4.070 1.00 92.31 95 ASP A O 1
ATOM 716 N N . GLY A 1 96 ? 16.228 19.018 -3.614 1.00 93.75 96 GLY A N 1
ATOM 717 C CA . GLY A 1 96 ? 16.919 18.352 -4.715 1.00 93.75 96 GLY A CA 1
ATOM 718 C C . GLY A 1 96 ? 16.500 18.882 -6.085 1.00 93.75 96 GLY A C 1
ATOM 719 O O . GLY A 1 96 ? 17.340 18.989 -6.980 1.00 93.75 96 GLY A O 1
ATOM 720 N N . ALA A 1 97 ? 15.235 19.280 -6.255 1.00 93.38 97 ALA A N 1
ATOM 721 C CA . ALA A 1 97 ? 14.750 19.823 -7.519 1.00 93.38 97 ALA A CA 1
ATOM 722 C C . ALA A 1 97 ? 15.362 21.200 -7.773 1.00 93.38 97 ALA A C 1
ATOM 724 O O . ALA A 1 97 ? 15.789 21.495 -8.888 1.00 93.38 97 ALA A O 1
ATOM 725 N N . LEU A 1 98 ? 15.492 22.010 -6.721 1.00 94.12 98 LEU A N 1
ATOM 726 C CA . LEU A 1 98 ? 16.135 23.319 -6.787 1.00 94.12 98 LEU A CA 1
ATOM 727 C C . LEU A 1 98 ? 17.613 23.203 -7.198 1.00 94.12 98 LEU A C 1
ATOM 729 O O . LEU A 1 98 ? 18.068 23.955 -8.061 1.00 94.12 98 LEU A O 1
ATOM 733 N N . VAL A 1 99 ? 18.342 22.213 -6.666 1.00 95.38 99 VAL A N 1
ATOM 734 C CA . VAL A 1 99 ? 19.730 21.930 -7.078 1.00 95.38 99 VAL A CA 1
ATOM 735 C C . VAL A 1 99 ? 19.799 21.544 -8.558 1.00 95.38 99 VAL A C 1
ATOM 737 O O . VAL A 1 99 ? 20.606 22.111 -9.297 1.00 95.38 99 VAL A O 1
ATOM 740 N N . VAL A 1 100 ? 18.944 20.625 -9.018 1.00 95.88 100 VAL A N 1
ATOM 741 C CA . VAL A 1 100 ? 18.912 20.195 -10.428 1.00 95.88 100 VAL A CA 1
ATOM 742 C C . VAL A 1 100 ? 18.593 21.372 -11.355 1.00 95.88 100 VAL A C 1
ATOM 744 O O . VAL A 1 100 ? 19.304 21.593 -12.337 1.00 95.88 100 VAL A O 1
ATOM 747 N N . CYS A 1 101 ? 17.580 22.173 -11.022 1.00 96.19 101 CYS A N 1
ATOM 748 C CA . CYS A 1 101 ? 17.218 23.372 -11.776 1.00 96.19 101 CYS A CA 1
ATOM 749 C C . CYS A 1 101 ? 18.369 24.387 -11.829 1.00 96.19 101 CYS A C 1
ATOM 751 O O . CYS A 1 101 ? 18.655 24.936 -12.894 1.00 96.19 101 CYS A O 1
ATOM 753 N N . GLY A 1 102 ? 19.067 24.603 -10.710 1.00 96.38 102 GLY A N 1
ATOM 754 C CA . GLY A 1 102 ? 20.231 25.485 -10.643 1.00 96.38 102 GLY A CA 1
ATOM 755 C C . GLY A 1 102 ? 21.387 25.014 -11.529 1.00 96.38 102 GLY A C 1
ATOM 756 O O . GLY A 1 102 ? 21.958 25.819 -12.264 1.00 96.38 102 GLY A O 1
ATOM 757 N N . LEU A 1 103 ? 21.698 23.712 -11.521 1.00 96.88 103 LEU A N 1
ATOM 758 C CA . LEU A 1 103 ? 22.736 23.126 -12.379 1.00 96.88 103 LEU A CA 1
ATOM 759 C C . LEU A 1 103 ? 22.396 23.264 -13.870 1.00 96.88 103 LEU A C 1
ATOM 761 O O . LEU A 1 103 ? 23.252 23.670 -14.658 1.00 96.88 103 LEU A O 1
ATOM 765 N N . LEU A 1 104 ? 21.148 22.977 -14.255 1.00 97.88 104 LEU A N 1
ATOM 766 C CA . LEU A 1 104 ? 20.683 23.123 -15.638 1.00 97.88 104 LEU A CA 1
ATOM 767 C C . LEU A 1 104 ? 20.751 24.580 -16.106 1.00 97.88 104 LEU A C 1
ATOM 769 O O . LEU A 1 104 ? 21.256 24.859 -17.195 1.00 97.88 104 LEU A O 1
ATOM 773 N N . PHE A 1 105 ? 20.293 25.514 -15.270 1.00 97.75 105 PHE A N 1
ATOM 774 C CA . PHE A 1 105 ? 20.361 26.940 -15.569 1.00 97.75 105 PHE A CA 1
ATOM 775 C C . PHE A 1 105 ? 21.808 27.428 -15.691 1.00 97.75 105 PHE A C 1
ATOM 777 O O . PHE A 1 105 ? 22.138 28.134 -16.643 1.00 97.75 105 PHE A O 1
ATOM 784 N N . GLY A 1 106 ? 22.687 27.014 -14.773 1.00 97.62 106 GLY A N 1
ATOM 785 C CA . GLY A 1 106 ? 24.109 27.349 -14.808 1.00 97.62 106 GLY A CA 1
ATOM 786 C C . GLY A 1 106 ? 24.784 26.872 -16.093 1.00 97.62 106 GLY A C 1
ATOM 787 O O . GLY A 1 106 ? 25.460 27.656 -16.760 1.00 97.62 106 GLY A O 1
ATOM 788 N N . LEU A 1 107 ? 24.543 25.621 -16.498 1.00 97.75 107 LEU A N 1
ATOM 789 C CA . LEU A 1 107 ? 25.073 25.075 -17.748 1.00 97.75 107 LEU A CA 1
ATOM 790 C C . LEU A 1 107 ? 24.565 25.868 -18.961 1.00 97.75 107 LEU A C 1
ATOM 792 O O . LEU A 1 107 ? 25.358 26.277 -19.811 1.00 97.75 107 LEU A O 1
ATOM 796 N N . LEU A 1 108 ? 23.265 26.161 -19.017 1.00 97.62 108 LEU A N 1
ATOM 797 C CA . LEU A 1 108 ? 22.676 26.931 -20.111 1.00 97.62 108 LEU A CA 1
ATOM 798 C C . LEU A 1 108 ? 23.229 28.365 -20.172 1.00 97.62 108 LEU A C 1
ATOM 800 O O . LEU A 1 108 ? 23.614 28.827 -21.245 1.00 97.62 108 LEU A O 1
ATOM 804 N N . ALA A 1 109 ? 23.368 29.044 -19.033 1.00 97.06 109 ALA A N 1
ATOM 805 C CA . ALA A 1 109 ? 23.966 30.374 -18.956 1.00 97.06 109 ALA A CA 1
ATOM 806 C C . ALA A 1 109 ? 25.434 30.377 -19.413 1.00 97.06 109 ALA A C 1
ATOM 808 O O . ALA A 1 109 ? 25.829 31.247 -20.191 1.00 97.06 109 ALA A O 1
ATOM 809 N N . ILE A 1 110 ? 26.232 29.384 -19.001 1.00 96.81 110 ILE A N 1
ATOM 810 C CA . ILE A 1 110 ? 27.631 29.246 -19.431 1.00 96.81 110 ILE A CA 1
ATOM 811 C C . ILE A 1 110 ? 27.706 29.046 -20.945 1.00 96.81 110 ILE A C 1
ATOM 813 O O . ILE A 1 110 ? 28.476 29.743 -21.606 1.00 96.81 110 ILE A O 1
ATOM 817 N N . THR A 1 111 ? 26.894 28.147 -21.516 1.00 95.44 111 THR A N 1
ATOM 818 C CA . THR A 1 111 ? 26.874 27.949 -22.976 1.00 95.44 111 THR A CA 1
ATOM 819 C C . THR A 1 111 ? 26.450 2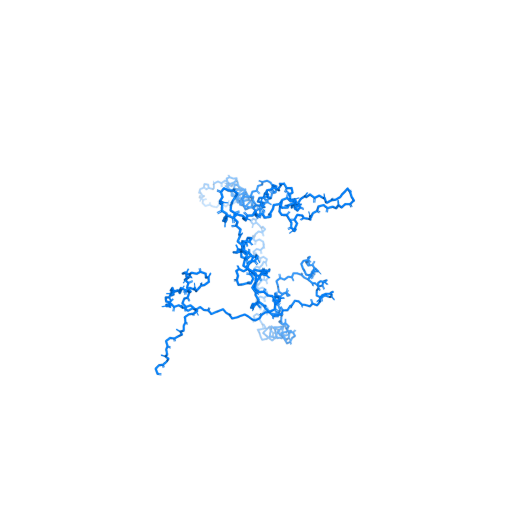9.217 -23.718 1.00 95.44 111 THR A C 1
ATOM 821 O O . THR A 1 111 ? 27.088 29.590 -24.702 1.00 95.44 111 THR A O 1
ATOM 824 N N . PHE A 1 112 ? 25.444 29.940 -23.221 1.00 95.25 112 PHE A N 1
ATOM 825 C CA . PHE A 1 112 ? 24.987 31.196 -23.809 1.00 95.25 112 PHE A CA 1
ATOM 826 C C . PHE A 1 112 ? 26.074 32.278 -23.769 1.00 95.25 112 PHE A C 1
ATOM 828 O O . PHE A 1 112 ? 26.369 32.900 -24.791 1.00 95.25 112 PHE A O 1
ATOM 835 N N . ILE A 1 113 ? 26.729 32.466 -22.620 1.00 94.50 113 ILE A N 1
ATOM 836 C CA . ILE A 1 113 ? 27.835 33.418 -22.468 1.00 94.50 113 ILE A CA 1
ATOM 837 C C . ILE A 1 113 ? 29.006 33.018 -23.366 1.00 94.50 113 ILE A C 1
ATOM 839 O O . ILE A 1 113 ? 29.536 33.872 -24.073 1.00 94.50 113 ILE A O 1
ATOM 843 N N . ALA A 1 114 ? 29.380 31.738 -23.407 1.00 92.06 114 ALA A N 1
ATOM 844 C CA . ALA A 1 114 ? 30.433 31.243 -24.287 1.00 92.06 114 ALA A CA 1
ATOM 845 C C . ALA A 1 114 ? 30.119 31.548 -25.759 1.00 92.06 114 ALA A C 1
ATOM 847 O O . ALA A 1 114 ? 30.968 32.090 -26.463 1.00 92.06 114 ALA A O 1
ATOM 848 N N . VAL A 1 115 ? 28.880 31.311 -26.208 1.00 90.75 115 VAL A N 1
ATOM 849 C CA . VAL A 1 115 ? 28.427 31.664 -27.563 1.00 90.75 115 VAL A CA 1
ATOM 850 C C . VAL A 1 115 ? 28.515 33.171 -27.803 1.00 90.75 115 VAL A C 1
ATOM 852 O O . VAL A 1 115 ? 29.019 33.589 -28.845 1.00 90.75 115 VAL A O 1
ATOM 855 N N . LEU A 1 116 ? 28.079 34.012 -26.861 1.00 90.19 116 LEU A N 1
ATOM 856 C CA . LEU A 1 116 ? 28.177 35.468 -26.997 1.00 90.19 116 LEU A CA 1
ATOM 857 C C . LEU A 1 116 ? 29.629 35.958 -27.038 1.00 90.19 116 LEU A C 1
ATOM 859 O O . LEU A 1 116 ? 29.952 36.823 -27.851 1.00 90.19 116 LEU A O 1
ATOM 863 N N . LEU A 1 117 ? 30.511 35.404 -26.207 1.00 88.88 117 LEU A N 1
ATOM 864 C CA . LEU A 1 117 ? 31.939 35.721 -26.202 1.00 88.88 117 LEU A CA 1
ATOM 865 C C . LEU A 1 117 ? 32.612 35.260 -27.497 1.00 88.88 117 LEU A C 1
ATOM 867 O O . LEU A 1 117 ? 33.385 36.019 -28.081 1.00 88.88 117 LEU A O 1
ATOM 871 N N . CYS A 1 118 ? 32.270 34.071 -27.998 1.00 84.12 118 CYS A N 1
ATOM 872 C CA . CYS A 1 118 ? 32.691 33.606 -29.315 1.00 84.12 118 CYS A CA 1
ATOM 873 C C . CYS A 1 118 ? 32.208 34.559 -30.416 1.00 84.12 118 CYS A C 1
ATOM 875 O O . CYS A 1 118 ? 33.018 34.979 -31.235 1.00 84.12 118 CYS A O 1
ATOM 877 N N . ARG A 1 119 ? 30.936 34.984 -30.404 1.00 81.44 119 ARG A N 1
ATOM 878 C CA . ARG A 1 119 ? 30.384 35.931 -31.393 1.00 81.44 119 ARG A CA 1
ATOM 879 C C . ARG A 1 119 ? 30.995 37.329 -31.295 1.00 81.44 119 ARG A C 1
ATOM 881 O O . ARG A 1 119 ? 31.168 37.964 -32.325 1.00 81.44 119 ARG A O 1
ATOM 888 N N . ARG A 1 120 ? 31.340 37.813 -30.096 1.00 77.62 120 ARG A N 1
ATOM 889 C CA . ARG A 1 120 ? 32.025 39.107 -29.896 1.00 77.62 120 ARG A CA 1
ATOM 890 C C . ARG A 1 120 ? 33.490 39.072 -30.323 1.00 77.62 120 ARG A C 1
ATOM 892 O O . ARG A 1 120 ? 33.992 40.072 -30.819 1.00 77.62 120 ARG A O 1
ATOM 899 N N . ARG A 1 121 ? 34.170 37.934 -30.140 1.00 71.88 121 ARG A N 1
ATOM 900 C CA . ARG A 1 121 ? 35.536 37.704 -30.643 1.00 71.88 121 ARG A CA 1
ATOM 901 C C . ARG A 1 121 ? 35.590 37.537 -32.159 1.00 71.88 121 ARG A C 1
ATOM 903 O O . ARG A 1 121 ? 36.676 37.576 -32.726 1.00 71.88 121 ARG A O 1
ATOM 910 N N . TRP A 1 122 ? 34.448 37.342 -32.813 1.00 59.91 122 TRP A N 1
ATOM 911 C CA . TRP A 1 122 ? 34.372 37.374 -34.264 1.00 59.91 122 TRP A CA 1
ATOM 912 C C . TRP A 1 122 ? 34.208 38.836 -34.692 1.00 59.91 122 TRP A C 1
ATOM 914 O O . TRP A 1 122 ? 33.215 39.463 -34.315 1.00 59.91 122 TRP A O 1
ATOM 924 N N . PRO A 1 123 ? 35.170 39.414 -35.435 1.00 57.62 123 PRO A N 1
ATOM 925 C CA . PRO A 1 123 ? 35.053 40.790 -35.891 1.00 57.62 123 PRO A CA 1
ATOM 926 C C . PRO A 1 123 ? 33.758 40.932 -36.696 1.00 57.62 123 PRO A C 1
ATOM 928 O O . PRO A 1 123 ? 33.469 40.104 -37.565 1.00 57.62 123 PRO A O 1
ATOM 931 N N . LYS A 1 124 ? 32.958 41.966 -36.398 1.00 55.78 124 LYS A N 1
ATOM 932 C CA . LYS A 1 124 ? 31.840 42.342 -37.268 1.00 55.78 124 LYS A CA 1
ATOM 933 C C . LYS A 1 124 ? 32.446 42.625 -38.639 1.00 55.78 124 LYS A C 1
ATOM 935 O O . LYS A 1 124 ? 33.187 43.592 -38.777 1.00 55.78 124 LYS A O 1
ATOM 940 N N . ALA A 1 125 ? 32.165 41.772 -39.621 1.00 51.19 125 ALA A N 1
ATOM 941 C CA . ALA A 1 125 ? 32.496 42.063 -41.004 1.00 51.19 125 ALA A CA 1
ATOM 942 C C . ALA A 1 125 ? 31.762 43.356 -41.378 1.00 51.19 125 ALA A C 1
ATOM 944 O O . ALA A 1 125 ? 30.541 43.365 -41.538 1.00 51.19 125 ALA A O 1
ATOM 945 N N . THR A 1 126 ? 32.496 44.462 -41.453 1.00 48.94 126 THR A N 1
ATOM 946 C CA . THR A 1 126 ? 32.082 45.608 -42.250 1.00 48.94 126 THR A CA 1
ATOM 947 C C . THR A 1 126 ? 31.864 45.099 -43.672 1.00 48.94 126 THR A C 1
ATOM 949 O O . THR A 1 126 ? 32.663 44.316 -44.190 1.00 48.94 126 THR A O 1
ATOM 952 N N . ALA A 1 127 ? 30.720 45.454 -44.256 1.00 49.31 127 ALA A N 1
ATOM 953 C CA . ALA A 1 127 ? 30.284 44.987 -45.568 1.00 49.31 127 ALA A CA 1
ATOM 954 C C . ALA A 1 127 ? 31.424 45.068 -46.610 1.00 49.31 127 ALA A C 1
ATOM 956 O O . ALA A 1 127 ? 32.018 46.141 -46.744 1.00 49.31 127 ALA A O 1
ATOM 957 N N . PRO A 1 128 ? 31.750 43.995 -47.361 1.00 46.84 128 PRO A N 1
ATOM 958 C CA . PRO A 1 128 ? 32.814 44.073 -48.348 1.00 46.84 128 PRO A CA 1
ATOM 959 C C . PRO A 1 128 ? 32.286 44.477 -49.731 1.00 46.84 128 PRO A C 1
ATOM 961 O O . PRO A 1 128 ? 31.416 43.820 -50.304 1.00 46.84 128 PRO A O 1
ATOM 964 N N . LYS A 1 129 ? 32.908 45.522 -50.300 1.00 43.53 129 LYS A N 1
ATOM 965 C CA . LYS A 1 129 ? 33.180 45.601 -51.746 1.00 43.53 129 LYS A CA 1
ATOM 966 C C . LYS A 1 129 ? 33.951 44.338 -52.181 1.00 43.53 129 LYS A C 1
ATOM 968 O O . LYS A 1 129 ? 34.670 43.743 -51.385 1.00 43.53 129 LYS A O 1
ATOM 973 N N . ALA A 1 130 ? 33.759 43.934 -53.434 1.00 44.31 130 ALA A N 1
ATOM 974 C CA . ALA A 1 130 ? 34.192 42.669 -54.033 1.00 44.31 130 ALA A CA 1
ATOM 975 C C . ALA A 1 130 ? 35.630 42.180 -53.689 1.00 44.31 130 ALA A C 1
ATOM 977 O O . ALA A 1 130 ? 36.587 42.859 -54.031 1.00 44.31 130 ALA A O 1
ATOM 978 N N . GLN A 1 131 ? 35.703 40.954 -53.120 1.00 41.62 131 GLN A N 1
ATOM 979 C CA . GLN A 1 131 ? 36.773 39.910 -53.093 1.00 41.62 131 GLN A CA 1
ATOM 980 C C . GLN A 1 131 ? 38.213 40.236 -52.595 1.00 41.62 131 GLN A C 1
ATOM 982 O O . GLN A 1 131 ? 38.659 41.368 -52.729 1.00 41.62 131 GLN A O 1
ATOM 987 N N . PRO A 1 132 ? 39.036 39.240 -52.156 1.00 49.31 132 PRO A N 1
ATOM 988 C CA . PRO A 1 132 ? 38.778 37.908 -51.579 1.00 49.31 132 PRO A CA 1
ATOM 989 C C . PRO A 1 132 ? 39.304 37.759 -50.116 1.00 49.31 132 PRO A C 1
ATOM 991 O O . PRO A 1 132 ? 39.988 38.618 -49.571 1.00 49.31 132 PRO A O 1
ATOM 994 N N . ALA A 1 133 ? 38.932 36.659 -49.452 1.00 52.84 133 ALA A N 1
ATOM 995 C CA . ALA A 1 133 ? 38.996 36.433 -47.997 1.00 52.84 133 ALA A CA 1
ATOM 996 C C . ALA A 1 133 ? 40.396 36.226 -47.360 1.00 52.84 133 ALA A C 1
ATOM 998 O O . ALA A 1 133 ? 41.233 35.549 -47.958 1.00 52.84 133 ALA A O 1
ATOM 999 N N . PRO A 1 134 ? 40.571 36.592 -46.063 1.00 47.41 134 PRO A N 1
ATOM 1000 C CA . PRO A 1 134 ? 41.547 35.928 -45.195 1.00 47.41 134 PRO A CA 1
ATOM 1001 C C . PRO A 1 134 ? 40.971 35.341 -43.880 1.00 47.41 134 PRO A C 1
ATOM 1003 O O . PRO A 1 134 ? 40.249 35.974 -43.117 1.00 47.41 134 PRO A O 1
ATOM 1006 N N . ALA A 1 135 ? 41.348 34.077 -43.657 1.00 45.25 135 ALA A N 1
ATOM 1007 C CA . ALA A 1 135 ? 41.669 33.364 -42.411 1.00 45.25 135 ALA A CA 1
ATOM 1008 C C . ALA A 1 135 ? 40.834 33.543 -41.113 1.00 45.25 135 ALA A C 1
ATOM 1010 O O . ALA A 1 135 ? 41.233 34.228 -40.177 1.00 45.25 135 ALA A O 1
ATOM 1011 N N . SER A 1 136 ? 39.847 32.657 -40.934 1.00 51.66 136 SER A N 1
ATOM 1012 C CA . SER A 1 136 ? 39.783 31.796 -39.736 1.00 51.66 136 SER A CA 1
ATOM 1013 C C . SER A 1 136 ? 39.879 30.335 -40.205 1.00 51.66 136 SER A C 1
ATOM 1015 O O . SER A 1 136 ? 38.923 29.705 -40.653 1.00 51.66 136 SER A O 1
ATOM 1017 N N . SER A 1 137 ? 41.124 29.858 -40.273 1.00 58.59 137 SER A N 1
ATOM 1018 C CA . SER A 1 137 ? 41.599 28.953 -41.331 1.00 58.59 137 SER A CA 1
ATOM 1019 C C . SER A 1 137 ? 41.612 27.453 -40.989 1.00 58.59 137 SER A C 1
ATOM 1021 O O . SER A 1 137 ? 41.984 26.667 -41.852 1.00 58.59 137 SER A O 1
ATOM 1023 N N . CYS A 1 138 ? 41.220 27.016 -39.789 1.00 54.12 138 CYS A N 1
ATOM 1024 C CA . CYS A 1 138 ? 41.280 25.588 -39.431 1.00 54.12 138 CYS A CA 1
ATOM 1025 C C . CYS A 1 138 ? 39.899 24.918 -39.430 1.00 54.12 138 CYS A C 1
ATOM 1027 O O . CYS A 1 138 ? 39.694 23.953 -40.155 1.00 54.12 138 CYS A O 1
ATOM 1029 N N . SER A 1 139 ? 38.906 25.474 -38.728 1.00 59.47 139 SER A N 1
ATOM 1030 C CA . SER A 1 139 ? 37.563 24.874 -38.633 1.00 59.47 139 SER A CA 1
ATOM 1031 C C . SER A 1 139 ? 36.783 24.901 -39.949 1.00 59.47 139 SER A C 1
ATOM 1033 O O . SER A 1 139 ? 36.102 23.931 -40.259 1.00 59.47 139 SER A O 1
ATOM 1035 N N . ARG A 1 140 ? 36.913 25.960 -40.762 1.00 55.41 140 ARG A N 1
ATOM 1036 C CA . ARG A 1 140 ? 36.314 26.006 -42.109 1.00 55.41 140 ARG A CA 1
ATOM 1037 C C . ARG A 1 140 ? 36.996 25.053 -43.083 1.00 55.41 140 ARG A C 1
ATOM 1039 O O . ARG A 1 140 ? 36.302 24.389 -43.830 1.00 55.41 140 ARG A O 1
ATOM 1046 N N . ARG A 1 141 ? 38.326 24.912 -43.032 1.00 60.44 141 ARG A N 1
ATOM 1047 C CA . ARG A 1 141 ? 39.048 23.942 -43.876 1.00 60.44 141 ARG A CA 1
ATOM 1048 C C . ARG A 1 141 ? 38.778 22.499 -43.455 1.00 60.44 141 ARG A C 1
ATOM 1050 O O . ARG A 1 141 ? 38.656 21.638 -44.317 1.00 60.44 141 ARG A O 1
ATOM 1057 N N . LEU A 1 142 ? 38.653 22.252 -42.151 1.00 65.50 142 LEU A N 1
ATOM 1058 C CA . LEU A 1 142 ? 38.277 20.954 -41.598 1.00 65.50 142 LEU A CA 1
ATOM 1059 C C . LEU A 1 142 ? 36.820 20.610 -41.930 1.00 65.50 142 LEU A C 1
ATOM 1061 O O . LEU A 1 142 ? 36.547 19.476 -42.297 1.00 65.50 142 LEU A O 1
ATOM 1065 N N . SER A 1 143 ? 35.912 21.589 -41.860 1.00 72.81 143 SER A N 1
ATOM 1066 C CA . SER A 1 143 ? 34.503 21.450 -42.249 1.00 72.81 143 SER A CA 1
ATOM 1067 C C . SER A 1 143 ? 34.352 21.225 -43.754 1.00 72.81 143 SER A C 1
ATOM 1069 O O . SER A 1 143 ? 33.756 20.247 -44.182 1.00 72.81 143 SER A O 1
ATOM 1071 N N . ASP A 1 144 ? 34.965 22.063 -44.590 1.00 78.06 144 ASP A N 1
ATOM 1072 C CA . ASP A 1 144 ? 34.927 21.892 -46.044 1.00 78.06 144 ASP A CA 1
ATOM 1073 C C . ASP A 1 144 ? 35.607 20.579 -46.464 1.00 78.06 144 ASP A C 1
ATOM 1075 O O . ASP A 1 144 ? 35.153 19.911 -47.392 1.00 78.06 144 ASP A O 1
ATOM 1079 N N . GLY A 1 145 ? 36.672 20.180 -45.764 1.00 83.31 145 GLY A N 1
ATOM 1080 C CA . GLY A 1 145 ? 37.352 18.900 -45.945 1.00 83.31 145 GLY A CA 1
ATOM 1081 C C . GLY A 1 145 ? 36.480 17.707 -45.559 1.00 83.31 145 GLY A C 1
ATOM 1082 O O . GLY A 1 145 ? 36.367 16.768 -46.344 1.00 83.31 145 GLY A O 1
ATOM 1083 N N . SER A 1 146 ? 35.813 17.750 -44.402 1.00 84.50 146 SER A N 1
ATOM 1084 C CA . SER A 1 146 ? 34.907 16.686 -43.955 1.00 84.50 146 SER A CA 1
ATOM 1085 C C . SER A 1 146 ? 33.663 16.596 -44.839 1.00 84.50 146 SER A C 1
ATOM 1087 O O . SER A 1 146 ? 33.279 15.496 -45.231 1.00 84.50 146 SER A O 1
ATOM 1089 N N . HIS A 1 147 ? 33.092 17.733 -45.252 1.00 89.25 147 HIS A N 1
ATOM 1090 C CA . HIS A 1 147 ? 31.986 17.788 -46.206 1.00 89.25 147 HIS A CA 1
ATOM 1091 C C . HIS A 1 147 ? 32.375 17.185 -47.555 1.00 89.25 147 HIS A C 1
ATOM 1093 O O . HIS A 1 147 ? 31.614 16.394 -48.106 1.00 89.25 147 HIS A O 1
ATOM 1099 N N . ARG A 1 148 ? 33.560 17.508 -48.087 1.00 88.19 148 ARG A N 1
ATOM 1100 C CA . ARG A 1 148 ? 34.046 16.933 -49.353 1.00 88.19 148 ARG A CA 1
ATOM 1101 C C . ARG A 1 148 ? 34.350 15.443 -49.230 1.00 88.19 148 ARG A C 1
ATOM 1103 O O . ARG A 1 148 ? 34.002 14.697 -50.138 1.00 88.19 148 ARG A O 1
ATOM 1110 N N . LEU A 1 149 ? 34.948 15.005 -48.121 1.00 91.44 149 LEU A N 1
ATOM 1111 C CA . LEU A 1 149 ? 35.223 13.590 -47.856 1.00 91.44 149 LEU A CA 1
ATOM 1112 C C . LEU A 1 149 ? 33.934 12.775 -47.768 1.00 91.44 149 LEU A C 1
ATOM 1114 O O . LEU A 1 149 ? 33.797 11.796 -48.495 1.00 91.44 149 LEU A O 1
ATOM 1118 N N . LEU A 1 150 ? 32.972 13.206 -46.948 1.00 93.81 150 LEU A N 1
ATOM 1119 C CA . LEU A 1 150 ? 31.670 12.547 -46.833 1.00 93.81 150 LEU A CA 1
ATOM 1120 C C . LEU A 1 150 ? 30.929 12.562 -48.170 1.00 93.81 150 LEU A C 1
ATOM 1122 O O . LEU A 1 150 ? 30.404 11.536 -48.586 1.00 93.81 150 LEU A O 1
ATOM 1126 N N . ALA A 1 151 ? 30.931 13.692 -48.882 1.00 92.75 151 ALA A N 1
ATOM 1127 C CA . ALA A 1 151 ? 30.264 13.788 -50.174 1.00 92.75 151 ALA A CA 1
ATOM 1128 C C . ALA A 1 151 ? 30.894 12.858 -51.218 1.00 92.75 151 ALA A C 1
ATOM 1130 O O . ALA A 1 151 ? 30.169 12.230 -51.981 1.00 92.75 151 ALA A O 1
ATOM 1131 N N . ASN A 1 152 ? 32.220 12.736 -51.256 1.00 92.62 152 ASN A N 1
ATOM 1132 C CA . ASN A 1 152 ? 32.894 11.826 -52.180 1.00 92.62 152 ASN A CA 1
ATOM 1133 C C . ASN A 1 152 ? 32.690 10.361 -51.781 1.00 92.62 152 ASN A C 1
ATOM 1135 O O . ASN A 1 152 ? 32.404 9.543 -52.651 1.00 92.62 152 ASN A O 1
ATOM 1139 N N . ALA A 1 153 ? 32.759 10.042 -50.487 1.00 93.81 153 ALA A N 1
ATOM 1140 C CA . ALA A 1 153 ? 32.520 8.697 -49.973 1.00 93.81 153 ALA A CA 1
ATOM 1141 C C . ALA A 1 153 ? 31.083 8.230 -50.249 1.00 93.81 153 ALA A C 1
ATOM 1143 O O . ALA A 1 153 ? 30.890 7.148 -50.795 1.00 93.81 153 ALA A O 1
ATOM 1144 N N . PHE A 1 154 ? 30.075 9.059 -49.958 1.00 95.94 154 PHE A N 1
ATOM 1145 C CA . PHE A 1 154 ? 28.677 8.730 -50.245 1.00 95.94 154 PHE A CA 1
ATOM 1146 C C . PHE A 1 154 ? 28.358 8.731 -51.738 1.00 95.94 154 PHE A C 1
ATOM 1148 O O . PHE A 1 154 ? 27.540 7.923 -52.164 1.00 95.94 154 PHE A O 1
ATOM 1155 N N . ARG A 1 155 ? 28.999 9.586 -52.550 1.00 93.88 155 ARG A N 1
ATOM 1156 C CA . ARG A 1 155 ? 28.868 9.508 -54.014 1.00 93.88 155 ARG A CA 1
ATOM 1157 C C . ARG A 1 155 ? 29.429 8.200 -54.543 1.00 93.88 155 ARG A C 1
ATOM 1159 O O . ARG A 1 155 ? 28.742 7.551 -55.312 1.00 93.88 155 ARG A O 1
ATOM 1166 N N . TRP A 1 156 ? 30.624 7.805 -54.107 1.00 94.94 156 TRP A N 1
ATOM 1167 C CA . TRP A 1 156 ? 31.249 6.545 -54.509 1.00 94.94 156 TRP A CA 1
ATOM 1168 C C . TRP A 1 156 ? 30.446 5.323 -54.043 1.00 94.94 156 TRP A C 1
ATOM 1170 O O . TRP A 1 156 ? 30.184 4.414 -54.826 1.00 94.94 156 TRP A O 1
ATOM 1180 N N . TRP A 1 157 ? 29.985 5.324 -52.790 1.00 94.31 157 TRP A N 1
ATOM 1181 C CA . TRP A 1 157 ? 29.110 4.278 -52.262 1.00 94.31 157 TRP A CA 1
ATOM 1182 C C . TRP A 1 157 ? 27.777 4.227 -53.017 1.00 94.31 157 TRP A C 1
ATOM 1184 O O . TRP A 1 157 ? 27.323 3.163 -53.425 1.00 94.31 157 TRP A O 1
ATOM 1194 N N . GLY A 1 158 ? 27.168 5.388 -53.256 1.00 94.06 158 GLY A N 1
ATOM 1195 C CA . GLY A 1 158 ? 25.906 5.518 -53.973 1.00 94.06 158 GLY A CA 1
ATOM 1196 C C . GLY A 1 158 ? 26.002 5.075 -55.431 1.00 94.06 158 GLY A C 1
ATOM 1197 O O . GLY A 1 158 ? 25.114 4.368 -55.895 1.00 94.06 158 GLY A O 1
ATOM 1198 N N . THR A 1 159 ? 27.077 5.423 -56.149 1.00 92.81 159 THR A N 1
ATOM 1199 C CA . THR A 1 159 ? 27.297 4.950 -57.525 1.00 92.81 159 THR A CA 1
ATOM 1200 C C . THR A 1 159 ? 27.540 3.447 -57.568 1.00 92.81 159 THR A C 1
ATOM 1202 O O . THR A 1 159 ? 27.042 2.785 -58.475 1.00 92.81 159 THR A O 1
ATOM 1205 N N . TRP A 1 160 ? 28.238 2.885 -56.577 1.00 93.44 160 TRP A N 1
ATOM 1206 C CA . TRP A 1 160 ? 28.421 1.439 -56.457 1.00 93.44 160 TRP A CA 1
ATOM 1207 C C . TRP A 1 160 ? 27.092 0.705 -56.209 1.00 93.44 160 TRP A C 1
ATOM 1209 O O . TRP A 1 160 ? 26.793 -0.270 -56.901 1.00 93.44 160 TRP A O 1
ATOM 1219 N N . VAL A 1 161 ? 26.257 1.223 -55.299 1.00 95.12 161 VAL A N 1
ATOM 1220 C CA . VAL A 1 161 ? 24.909 0.697 -55.020 1.00 95.12 161 VAL A CA 1
ATOM 1221 C C . VAL A 1 161 ? 23.993 0.816 -56.244 1.00 95.12 161 VAL A C 1
ATOM 1223 O O . VAL A 1 161 ? 23.307 -0.142 -56.593 1.00 95.12 161 VAL A O 1
ATOM 1226 N N . ALA A 1 162 ? 24.007 1.963 -56.930 1.00 93.50 162 AL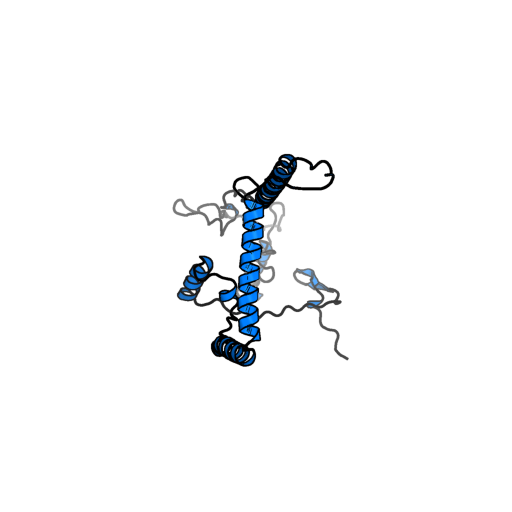A A N 1
ATOM 1227 C CA . ALA A 1 162 ? 23.201 2.200 -58.127 1.00 93.50 162 ALA A CA 1
ATOM 1228 C C . ALA A 1 162 ? 23.656 1.363 -59.336 1.00 93.50 162 ALA A C 1
ATOM 1230 O O . ALA A 1 162 ? 22.840 1.064 -60.204 1.00 93.50 162 ALA A O 1
ATOM 1231 N N . GLY A 1 163 ? 24.932 0.963 -59.388 1.00 93.44 163 GLY A N 1
ATOM 1232 C CA . GLY A 1 163 ? 25.466 0.068 -60.417 1.00 93.44 163 GLY A CA 1
ATOM 1233 C C . GLY A 1 163 ? 25.035 -1.396 -60.259 1.00 93.44 163 GLY A C 1
ATOM 1234 O O . GLY A 1 163 ? 25.005 -2.120 -61.249 1.00 93.44 163 GLY A O 1
ATOM 1235 N N . HIS A 1 164 ? 24.663 -1.832 -59.047 1.00 93.94 164 HIS A N 1
ATOM 1236 C CA . HIS A 1 164 ? 24.257 -3.217 -58.754 1.00 93.94 164 HIS A CA 1
ATOM 1237 C C . HIS A 1 164 ? 22.985 -3.295 -57.881 1.00 93.94 164 HIS A C 1
ATOM 1239 O O . HIS A 1 164 ? 23.001 -3.918 -56.813 1.00 93.94 164 HIS A O 1
ATOM 1245 N N . PRO A 1 165 ? 21.851 -2.714 -58.317 1.00 93.75 165 PRO A N 1
ATOM 1246 C CA . PRO A 1 165 ? 20.667 -2.553 -57.471 1.00 93.75 165 PRO A CA 1
ATOM 1247 C C . PRO A 1 165 ? 20.078 -3.891 -57.001 1.00 93.75 165 PRO A C 1
ATOM 1249 O O . PRO A 1 165 ? 19.690 -4.024 -55.843 1.00 93.75 165 PRO A O 1
ATOM 1252 N N . VAL A 1 166 ? 20.060 -4.911 -57.866 1.00 94.81 166 VAL A N 1
ATOM 1253 C CA . VAL A 1 166 ? 19.503 -6.234 -57.535 1.00 94.81 166 VAL A CA 1
ATOM 1254 C C . VAL A 1 166 ? 20.347 -6.947 -56.476 1.00 94.81 166 VAL A C 1
ATOM 1256 O O . VAL A 1 166 ? 19.798 -7.457 -55.504 1.00 94.81 166 VAL A O 1
ATOM 1259 N N . ALA A 1 167 ? 21.677 -6.945 -56.613 1.00 93.50 167 ALA A N 1
ATOM 1260 C CA . ALA A 1 167 ? 22.569 -7.587 -55.647 1.00 93.50 167 ALA A CA 1
ATOM 1261 C C . ALA A 1 167 ? 22.466 -6.938 -54.258 1.00 93.50 167 ALA A C 1
ATOM 1263 O O . ALA A 1 167 ? 22.374 -7.643 -53.254 1.00 93.50 167 ALA A O 1
ATOM 1264 N N . VAL A 1 168 ? 22.411 -5.602 -54.197 1.00 95.62 168 VAL A N 1
ATOM 1265 C CA . VAL A 1 168 ? 22.251 -4.870 -52.932 1.00 95.62 168 VAL A CA 1
ATOM 1266 C C . VAL A 1 168 ? 20.896 -5.165 -52.284 1.00 95.62 168 VAL A C 1
ATOM 1268 O O . VAL A 1 168 ? 20.849 -5.397 -51.077 1.00 95.62 168 VAL A O 1
ATOM 1271 N N . LEU A 1 169 ? 19.808 -5.216 -53.061 1.00 95.50 169 LEU A N 1
ATOM 1272 C CA . LEU A 1 169 ? 18.480 -5.568 -52.545 1.00 95.50 169 LEU A CA 1
ATOM 1273 C C . LEU A 1 169 ? 18.435 -6.994 -51.987 1.00 95.50 169 LEU A C 1
ATOM 1275 O O . LEU A 1 169 ? 17.905 -7.200 -50.898 1.00 95.50 169 LEU A O 1
ATOM 1279 N N . VAL A 1 170 ? 19.025 -7.966 -52.688 1.00 96.69 170 VAL A N 1
ATOM 1280 C CA . VAL A 1 170 ? 19.098 -9.359 -52.220 1.00 96.69 170 VAL A CA 1
ATOM 1281 C C . VAL A 1 170 ? 19.869 -9.440 -50.905 1.00 96.69 170 VAL A C 1
ATOM 1283 O O . VAL A 1 170 ? 19.375 -10.023 -49.944 1.00 96.69 170 VAL A O 1
ATOM 1286 N N . VAL A 1 171 ? 21.043 -8.807 -50.824 1.00 96.38 171 VAL A N 1
ATOM 1287 C CA . VAL A 1 171 ? 21.841 -8.777 -49.589 1.00 96.38 171 VAL A CA 1
ATOM 1288 C C . VAL A 1 171 ? 21.071 -8.103 -48.452 1.00 96.38 171 VAL A C 1
ATOM 1290 O O . VAL A 1 171 ? 21.035 -8.642 -47.349 1.00 96.38 171 VAL A O 1
ATOM 1293 N N . ALA A 1 172 ? 20.410 -6.971 -48.705 1.00 96.50 172 ALA A N 1
ATOM 1294 C CA . ALA A 1 172 ? 19.615 -6.274 -47.696 1.00 96.50 172 ALA A CA 1
ATOM 1295 C C . ALA A 1 172 ? 18.457 -7.137 -47.170 1.00 96.50 172 ALA A C 1
ATOM 1297 O O . ALA A 1 172 ? 18.251 -7.197 -45.960 1.00 96.50 172 ALA A O 1
ATOM 1298 N N . VAL A 1 173 ? 17.740 -7.843 -48.052 1.00 97.31 173 VAL A N 1
ATOM 1299 C CA . VAL A 1 173 ? 16.660 -8.766 -47.667 1.00 97.31 173 VAL A CA 1
ATOM 1300 C C . VAL A 1 173 ? 17.203 -9.957 -46.880 1.00 97.31 173 VAL A C 1
ATOM 1302 O O . VAL A 1 173 ? 16.611 -10.324 -45.870 1.00 97.31 173 VAL A O 1
ATOM 1305 N N . VAL A 1 174 ? 18.338 -10.534 -47.284 1.00 97.38 174 VAL A N 1
ATOM 1306 C CA . VAL A 1 174 ? 18.974 -11.647 -46.558 1.00 97.38 174 VAL A CA 1
ATOM 1307 C C . VAL A 1 174 ? 19.420 -11.209 -45.162 1.00 97.38 174 VAL A C 1
ATOM 1309 O O . VAL A 1 174 ? 19.147 -11.910 -44.191 1.00 97.38 174 VAL A O 1
ATOM 1312 N N . VAL A 1 175 ? 20.050 -10.037 -45.033 1.00 97.44 175 VAL A N 1
ATOM 1313 C CA . VAL A 1 175 ? 20.482 -9.493 -43.735 1.00 97.44 175 VAL A CA 1
ATOM 1314 C C . VAL A 1 175 ? 19.277 -9.152 -42.857 1.00 97.44 175 VAL A C 1
ATOM 1316 O O . VAL A 1 175 ? 19.229 -9.569 -41.702 1.00 97.44 175 VAL A O 1
ATOM 1319 N N . ALA A 1 176 ? 18.283 -8.441 -43.394 1.00 97.19 176 ALA A N 1
ATOM 1320 C CA . ALA A 1 176 ? 17.074 -8.085 -42.655 1.00 97.19 176 ALA A CA 1
ATOM 1321 C C . ALA A 1 176 ? 16.280 -9.329 -42.230 1.00 97.19 176 ALA A C 1
ATOM 1323 O O . ALA A 1 176 ? 15.860 -9.419 -41.080 1.00 97.19 176 ALA A O 1
ATOM 1324 N N . GLY A 1 177 ? 16.126 -10.310 -43.123 1.00 96.75 177 GLY A N 1
ATOM 1325 C CA . GLY A 1 177 ? 15.477 -11.588 -42.836 1.00 96.75 177 GLY A CA 1
ATOM 1326 C C . GLY A 1 177 ? 16.236 -12.409 -41.793 1.00 96.75 177 GLY A C 1
ATOM 1327 O O . GLY A 1 177 ? 15.620 -12.944 -40.875 1.00 96.75 177 GLY A O 1
ATOM 1328 N N . GLY A 1 178 ? 17.570 -12.446 -41.872 1.00 96.19 178 GLY A N 1
ATOM 1329 C CA . GLY A 1 178 ? 18.423 -13.098 -40.877 1.00 96.19 178 GLY A CA 1
ATOM 1330 C C . GLY A 1 178 ? 18.306 -12.468 -39.487 1.00 96.19 178 GLY A C 1
ATOM 1331 O O . GLY A 1 178 ? 18.179 -13.187 -38.499 1.00 96.19 178 GLY A O 1
ATOM 1332 N N . LEU A 1 179 ? 18.270 -11.134 -39.400 1.00 96.00 179 LEU A N 1
ATOM 1333 C CA . LEU A 1 179 ? 18.034 -10.423 -38.137 1.00 96.00 179 LEU A CA 1
ATOM 1334 C C . LEU A 1 179 ? 16.602 -10.636 -37.619 1.00 96.00 179 LEU A C 1
ATOM 1336 O O . LEU A 1 179 ? 16.402 -10.837 -36.421 1.00 96.00 179 LEU A O 1
ATOM 1340 N N . ALA A 1 180 ? 15.609 -10.644 -38.512 1.00 96.50 180 ALA A N 1
ATOM 1341 C CA . ALA A 1 180 ? 14.211 -10.879 -38.164 1.00 96.50 180 ALA A CA 1
ATOM 1342 C C . ALA A 1 180 ? 13.949 -12.317 -37.687 1.00 96.50 180 ALA A C 1
ATOM 1344 O O . ALA A 1 180 ? 13.065 -12.522 -36.859 1.00 96.50 180 ALA A O 1
ATOM 1345 N N . ALA A 1 181 ? 14.731 -13.306 -38.133 1.00 96.00 181 ALA A N 1
ATOM 1346 C CA . ALA A 1 181 ? 14.614 -14.690 -37.669 1.00 96.00 181 ALA A CA 1
ATOM 1347 C C . ALA A 1 181 ? 14.791 -14.821 -36.143 1.00 96.00 181 ALA A C 1
ATOM 1349 O O . ALA A 1 181 ? 14.167 -15.682 -35.523 1.00 96.00 181 ALA A O 1
ATOM 1350 N N . GLY A 1 182 ? 15.559 -13.920 -35.514 1.00 94.69 182 GLY A N 1
ATOM 1351 C CA . GLY A 1 182 ? 15.702 -13.855 -34.055 1.00 94.69 182 GLY A CA 1
ATOM 1352 C C . GLY A 1 182 ? 14.381 -13.613 -33.315 1.00 94.69 182 GLY A C 1
ATOM 1353 O O . GLY A 1 182 ? 14.238 -14.034 -32.165 1.00 94.69 182 GLY A O 1
ATOM 1354 N N . LEU A 1 183 ? 13.379 -13.030 -33.985 1.00 94.81 183 LEU A N 1
ATOM 1355 C CA . LEU A 1 183 ? 12.043 -12.816 -33.430 1.00 94.81 183 LEU A CA 1
ATOM 1356 C C . LEU A 1 183 ? 11.342 -14.134 -33.066 1.00 94.81 183 LEU A C 1
ATOM 1358 O O . LEU A 1 183 ? 10.552 -14.155 -32.127 1.00 94.81 183 LEU A O 1
ATOM 1362 N N . ALA A 1 184 ? 11.685 -15.246 -33.730 1.00 94.19 184 ALA A N 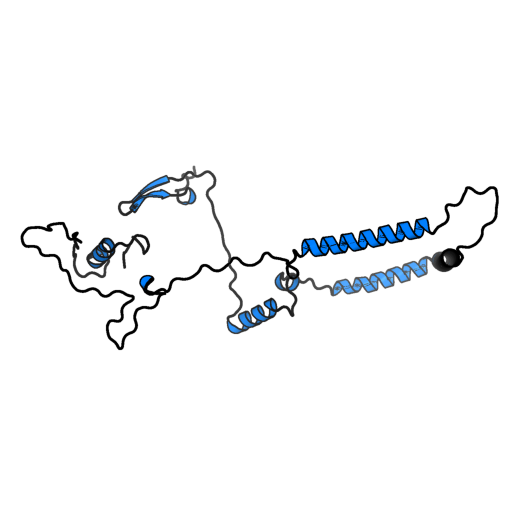1
ATOM 1363 C CA . ALA A 1 184 ? 11.174 -16.573 -33.381 1.00 94.19 184 ALA A CA 1
ATOM 1364 C C . ALA A 1 184 ? 11.588 -17.027 -31.966 1.00 94.19 184 ALA A C 1
ATOM 1366 O O . ALA A 1 184 ? 10.945 -17.899 -31.387 1.00 94.19 184 ALA A O 1
ATOM 1367 N N . THR A 1 185 ? 12.643 -16.433 -31.396 1.00 95.06 185 THR A N 1
ATOM 1368 C CA . THR A 1 185 ? 13.126 -16.720 -30.033 1.00 95.06 185 THR A CA 1
ATOM 1369 C C . THR A 1 185 ? 12.754 -15.645 -29.010 1.00 95.06 185 THR A C 1
ATOM 1371 O O . THR A 1 185 ? 13.204 -15.702 -27.863 1.00 95.06 185 THR A O 1
ATOM 1374 N N . LEU A 1 186 ? 11.924 -14.671 -29.398 1.00 95.56 186 LEU A N 1
ATOM 1375 C CA . LEU A 1 186 ? 11.481 -13.608 -28.504 1.00 95.56 186 LEU A CA 1
ATOM 1376 C C . LEU A 1 186 ? 10.719 -14.194 -27.305 1.00 95.56 186 LEU A C 1
ATOM 1378 O O . LEU A 1 186 ? 9.765 -14.954 -27.464 1.00 95.56 186 LEU A O 1
ATOM 1382 N N . ARG A 1 187 ? 11.111 -13.789 -26.094 1.00 95.44 187 ARG A N 1
ATOM 1383 C CA . ARG A 1 187 ? 10.396 -14.097 -24.850 1.00 95.44 187 ARG A CA 1
ATOM 1384 C C . ARG A 1 187 ? 9.871 -12.809 -24.234 1.00 95.44 187 ARG A C 1
ATOM 1386 O O . ARG A 1 187 ? 10.640 -11.881 -24.006 1.00 95.44 187 ARG A O 1
ATOM 1393 N N . LEU A 1 188 ? 8.569 -12.767 -23.967 1.00 94.44 188 LEU A N 1
ATOM 1394 C CA . LEU A 1 188 ? 7.910 -11.634 -23.324 1.00 94.44 188 LEU A CA 1
ATOM 1395 C C . LEU A 1 188 ? 7.792 -11.900 -21.822 1.00 94.44 188 LEU A C 1
ATOM 1397 O O . LEU A 1 188 ? 7.172 -12.880 -21.413 1.00 94.44 188 LEU A O 1
ATOM 1401 N N . THR A 1 189 ? 8.376 -11.027 -21.006 1.00 94.75 189 THR A N 1
ATOM 1402 C CA . THR A 1 189 ? 8.198 -11.036 -19.552 1.00 94.75 189 THR A CA 1
ATOM 1403 C C . THR A 1 189 ? 6.918 -10.277 -19.198 1.00 94.75 189 THR A C 1
ATOM 1405 O O . THR A 1 189 ? 6.801 -9.078 -19.440 1.00 94.75 189 THR A O 1
ATOM 1408 N N . THR A 1 190 ? 5.924 -10.982 -18.654 1.00 96.50 190 THR A N 1
ATOM 1409 C CA . THR A 1 190 ? 4.623 -10.401 -18.267 1.00 96.50 190 THR A CA 1
ATOM 1410 C C . THR A 1 190 ? 4.452 -10.256 -16.758 1.00 96.50 190 THR A C 1
ATOM 1412 O O . THR A 1 190 ? 3.468 -9.670 -16.314 1.00 96.50 190 THR A O 1
ATOM 1415 N N . ASP A 1 191 ? 5.375 -10.803 -15.961 1.00 93.81 191 ASP A N 1
ATOM 1416 C CA . ASP A 1 191 ? 5.344 -10.651 -14.509 1.00 93.81 191 ASP A CA 1
ATOM 1417 C C . ASP A 1 191 ? 5.717 -9.201 -14.136 1.00 93.81 191 ASP A C 1
ATOM 1419 O O . ASP A 1 191 ? 6.853 -8.775 -14.377 1.00 93.81 191 ASP A O 1
ATOM 1423 N N . PRO A 1 192 ? 4.798 -8.420 -13.532 1.00 94.12 192 PRO A N 1
ATOM 1424 C CA . PRO A 1 192 ? 5.090 -7.048 -13.136 1.00 94.12 192 PRO A CA 1
ATOM 1425 C C . PRO A 1 192 ? 6.234 -6.971 -12.124 1.00 94.12 192 PRO A C 1
ATOM 1427 O O . PRO A 1 192 ? 6.968 -5.985 -12.113 1.00 94.12 192 PRO A O 1
ATOM 1430 N N . VAL A 1 193 ? 6.430 -7.987 -11.279 1.00 91.81 193 VAL A N 1
ATOM 1431 C CA . VAL A 1 193 ? 7.507 -7.935 -10.290 1.00 91.81 193 VAL A CA 1
ATOM 1432 C C . VAL A 1 193 ? 8.855 -7.978 -11.011 1.00 91.81 193 VAL A C 1
ATOM 1434 O O . VAL A 1 193 ? 9.755 -7.227 -10.654 1.00 91.81 193 VAL A O 1
ATOM 1437 N N . GLU A 1 194 ? 9.020 -8.811 -12.039 1.00 92.50 194 GLU A N 1
ATOM 1438 C CA . GLU A 1 194 ? 10.242 -8.826 -12.863 1.00 92.50 194 GLU A CA 1
ATOM 1439 C C . GLU A 1 194 ? 10.444 -7.530 -13.655 1.00 92.50 194 GLU A C 1
ATOM 1441 O O . GLU A 1 194 ? 11.579 -7.089 -13.824 1.00 92.50 194 GLU A O 1
ATOM 1446 N N . LEU A 1 195 ? 9.357 -6.892 -14.098 1.00 95.44 195 LEU A N 1
ATOM 1447 C CA . LEU A 1 195 ? 9.430 -5.658 -14.878 1.00 95.44 195 LEU A CA 1
ATOM 1448 C C . LEU A 1 195 ? 9.812 -4.435 -14.028 1.00 95.44 195 LEU A C 1
ATOM 1450 O O . LEU A 1 195 ? 10.575 -3.579 -14.474 1.00 95.44 195 LEU A O 1
ATOM 1454 N N . TRP A 1 196 ? 9.283 -4.349 -12.806 1.00 96.12 196 TRP A N 1
ATOM 1455 C CA . TRP A 1 196 ? 9.380 -3.157 -11.954 1.00 96.12 196 TRP A CA 1
ATOM 1456 C C . TRP A 1 196 ? 10.389 -3.279 -10.810 1.00 96.12 196 TRP A C 1
ATOM 1458 O O . TRP A 1 196 ? 10.575 -2.323 -10.057 1.00 96.12 196 TRP A O 1
ATOM 1468 N N . SER A 1 197 ? 11.056 -4.426 -10.652 1.00 96.38 197 SER A N 1
ATOM 1469 C CA . SER A 1 197 ? 12.080 -4.601 -9.619 1.00 96.38 197 SER A CA 1
ATOM 1470 C C . SER A 1 197 ? 13.362 -5.194 -10.185 1.00 96.38 197 SER A C 1
ATOM 1472 O O . SER A 1 197 ? 13.364 -6.250 -10.812 1.00 96.38 197 SER A O 1
ATOM 1474 N N . ALA A 1 198 ? 14.485 -4.522 -9.922 1.00 96.56 198 ALA A N 1
ATOM 1475 C CA . ALA A 1 198 ? 15.786 -5.048 -10.304 1.00 96.56 198 ALA A CA 1
ATOM 1476 C C . ALA A 1 198 ? 16.086 -6.334 -9.506 1.00 96.56 198 ALA A C 1
ATOM 1478 O O . ALA A 1 198 ? 15.874 -6.350 -8.284 1.00 96.56 198 ALA A O 1
ATOM 1479 N N . PRO A 1 199 ? 16.635 -7.387 -10.141 1.00 94.62 199 PRO A N 1
ATOM 1480 C CA . PRO A 1 199 ? 16.845 -8.686 -9.497 1.00 94.62 199 PRO A CA 1
ATOM 1481 C C . PRO A 1 199 ? 17.810 -8.617 -8.304 1.00 94.62 199 PRO A C 1
ATOM 1483 O O . PRO A 1 199 ? 17.643 -9.351 -7.338 1.00 94.62 199 PRO A O 1
ATOM 1486 N N . GLY A 1 200 ? 18.779 -7.695 -8.331 1.00 96.06 200 GLY A N 1
ATOM 1487 C CA . GLY A 1 200 ? 19.715 -7.451 -7.228 1.00 96.06 200 GLY A CA 1
ATOM 1488 C C . GLY A 1 200 ? 19.246 -6.426 -6.189 1.00 96.06 200 GLY A C 1
ATOM 1489 O O . GLY A 1 200 ? 20.009 -6.105 -5.282 1.00 96.06 200 GLY A O 1
ATOM 1490 N N . SER A 1 201 ? 18.032 -5.875 -6.306 1.00 97.44 201 SER A N 1
ATOM 1491 C CA . SER A 1 201 ? 17.535 -4.870 -5.357 1.00 97.44 201 SER A CA 1
ATOM 1492 C C . SER A 1 201 ? 17.305 -5.461 -3.963 1.00 97.44 201 SER A C 1
ATOM 1494 O O . SER A 1 201 ? 16.902 -6.616 -3.824 1.00 97.44 201 SER A O 1
ATOM 1496 N N . ARG A 1 202 ? 17.501 -4.644 -2.919 1.00 97.62 202 ARG A N 1
ATOM 1497 C CA . ARG A 1 202 ? 17.253 -5.041 -1.523 1.00 97.62 202 ARG A CA 1
ATOM 1498 C C . ARG A 1 202 ? 15.837 -5.595 -1.326 1.00 97.62 202 ARG A C 1
ATOM 1500 O O . ARG A 1 202 ? 15.680 -6.658 -0.742 1.00 97.62 202 ARG A O 1
ATOM 1507 N N . ALA A 1 203 ? 14.831 -4.926 -1.892 1.00 97.12 203 ALA A N 1
ATOM 1508 C CA . ALA A 1 203 ? 13.440 -5.367 -1.812 1.00 97.12 203 ALA A CA 1
ATOM 1509 C C . ALA A 1 203 ? 13.222 -6.762 -2.432 1.00 97.12 203 ALA A C 1
ATOM 1511 O O . ALA A 1 203 ? 12.461 -7.562 -1.892 1.00 97.12 203 ALA A O 1
ATOM 1512 N N . ARG A 1 204 ? 13.911 -7.093 -3.537 1.00 96.00 204 ARG A N 1
ATOM 1513 C CA . ARG A 1 204 ? 13.824 -8.427 -4.154 1.00 96.00 204 ARG A CA 1
ATOM 1514 C C . ARG A 1 204 ? 14.467 -9.502 -3.278 1.00 96.00 204 ARG A C 1
ATOM 1516 O O . ARG A 1 204 ? 13.922 -10.597 -3.184 1.00 96.00 204 ARG A O 1
ATOM 1523 N N . GLN A 1 205 ? 15.582 -9.184 -2.620 1.00 97.06 205 GLN A N 1
ATOM 1524 C CA . GLN A 1 205 ? 16.262 -10.098 -1.697 1.00 97.06 205 GLN A CA 1
ATOM 1525 C C . GLN A 1 205 ? 15.419 -10.369 -0.443 1.00 97.06 205 GLN A C 1
ATOM 1527 O O . GLN A 1 205 ? 15.232 -11.524 -0.074 1.00 97.06 205 GLN A O 1
ATOM 1532 N N . GLU A 1 206 ? 14.850 -9.324 0.166 1.00 97.88 206 GLU A N 1
ATOM 1533 C CA . GLU A 1 206 ? 13.951 -9.450 1.322 1.00 97.88 206 GLU A CA 1
ATOM 1534 C C . GLU A 1 206 ? 12.696 -10.256 0.967 1.00 97.88 206 GLU A C 1
ATOM 1536 O O . GLU A 1 206 ? 12.296 -11.142 1.722 1.00 97.88 206 GLU A O 1
ATOM 1541 N N . LYS A 1 207 ? 12.118 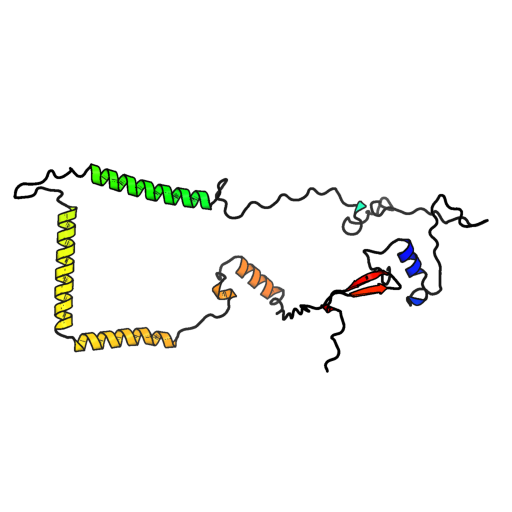-10.018 -0.219 1.00 96.62 207 LYS A N 1
ATOM 1542 C CA . LYS A 1 207 ? 10.994 -10.812 -0.723 1.00 96.62 207 LYS A CA 1
ATOM 1543 C C . LYS A 1 207 ? 11.375 -12.282 -0.905 1.00 96.62 207 LYS A C 1
ATOM 1545 O O . LYS A 1 207 ? 10.639 -13.148 -0.451 1.00 96.62 207 LYS A O 1
ATOM 1550 N N . ALA A 1 208 ? 12.506 -12.568 -1.551 1.00 96.19 208 ALA A N 1
ATOM 1551 C CA . ALA A 1 208 ? 12.956 -13.940 -1.781 1.00 96.19 208 ALA A CA 1
ATOM 1552 C C . ALA A 1 208 ? 13.206 -14.683 -0.460 1.00 96.19 208 ALA A C 1
ATOM 1554 O O . ALA A 1 208 ? 12.798 -15.834 -0.316 1.00 96.19 208 ALA A O 1
ATOM 1555 N N . PHE A 1 209 ? 13.808 -14.005 0.523 1.00 97.75 209 PHE A N 1
ATOM 1556 C CA . PHE A 1 209 ? 13.982 -14.545 1.867 1.00 97.75 209 PHE A CA 1
ATOM 1557 C C . PHE A 1 209 ? 12.633 -14.846 2.533 1.00 97.75 209 PHE A C 1
ATOM 1559 O O . PHE A 1 209 ? 12.444 -15.943 3.056 1.00 97.75 209 PHE A O 1
ATOM 1566 N N . HIS A 1 210 ? 11.687 -13.903 2.490 1.00 98.12 210 HIS A N 1
ATOM 1567 C CA . HIS A 1 210 ? 10.359 -14.088 3.071 1.00 98.12 210 HIS A CA 1
ATOM 1568 C C . HIS A 1 210 ? 9.607 -15.253 2.416 1.00 98.12 210 HIS A C 1
ATOM 1570 O O . HIS A 1 210 ? 9.148 -16.148 3.120 1.00 98.12 210 HIS A O 1
ATOM 1576 N N . ASP A 1 211 ? 9.551 -15.283 1.082 1.00 97.44 211 ASP A N 1
ATOM 1577 C CA . ASP A 1 211 ? 8.866 -16.334 0.327 1.00 97.44 211 ASP A CA 1
ATOM 1578 C C . ASP A 1 211 ? 9.459 -17.725 0.617 1.00 97.44 211 ASP A C 1
ATOM 1580 O O . ASP A 1 211 ? 8.727 -18.711 0.658 1.00 97.44 211 ASP A O 1
ATOM 1584 N N . GLN A 1 212 ? 10.777 -17.818 0.833 1.00 97.94 212 GLN A N 1
ATOM 1585 C CA . GLN A 1 212 ? 11.455 -19.077 1.148 1.00 97.94 212 GLN A CA 1
ATOM 1586 C C . GLN A 1 212 ? 11.127 -19.594 2.557 1.00 97.94 212 GLN A C 1
ATOM 1588 O O . GLN A 1 212 ? 10.982 -20.802 2.735 1.00 97.94 212 GLN A O 1
ATOM 1593 N N . HIS A 1 213 ? 11.035 -18.708 3.554 1.00 98.44 213 HIS A N 1
ATOM 1594 C CA . HIS A 1 213 ? 10.866 -19.101 4.961 1.00 98.44 213 HIS A CA 1
ATOM 1595 C C . HIS A 1 213 ? 9.401 -19.187 5.395 1.00 98.44 213 HIS A C 1
ATOM 1597 O O . HIS A 1 213 ? 9.064 -20.004 6.249 1.00 98.44 213 HIS A O 1
ATOM 1603 N N . PHE A 1 214 ? 8.535 -18.354 4.819 1.00 98.25 214 PHE A N 1
ATOM 1604 C CA . PHE A 1 214 ? 7.130 -18.229 5.215 1.00 98.25 214 PHE A CA 1
ATOM 1605 C C . PHE A 1 214 ? 6.154 -18.636 4.104 1.00 98.25 214 PHE A C 1
ATOM 1607 O O . PHE A 1 214 ? 4.949 -18.701 4.343 1.00 98.25 214 PHE A O 1
ATOM 1614 N N . GLY A 1 215 ? 6.659 -18.947 2.907 1.00 97.06 215 GLY A N 1
ATOM 1615 C CA . GLY A 1 215 ? 5.843 -19.124 1.713 1.00 97.06 215 GLY A CA 1
ATOM 1616 C C . GLY A 1 215 ? 5.467 -17.784 1.068 1.00 97.06 215 GLY A C 1
ATOM 1617 O O . GLY A 1 215 ? 5.616 -16.720 1.672 1.00 97.06 215 GLY A O 1
ATOM 1618 N N . PRO A 1 216 ? 4.986 -17.802 -0.185 1.00 96.81 216 PRO A N 1
ATOM 1619 C CA . PRO A 1 216 ? 4.540 -16.590 -0.855 1.00 96.81 216 PRO A CA 1
ATOM 1620 C C . PRO A 1 216 ? 3.279 -16.027 -0.193 1.00 96.81 216 PRO A C 1
ATOM 1622 O O . PRO A 1 216 ? 2.406 -16.767 0.265 1.00 96.81 216 PRO A O 1
ATOM 1625 N N . PHE A 1 217 ? 3.146 -14.702 -0.217 1.00 96.56 217 PHE A N 1
ATOM 1626 C CA . PHE A 1 217 ? 1.951 -14.028 0.286 1.00 96.56 217 PHE A CA 1
ATOM 1627 C C . PHE A 1 217 ? 0.678 -14.481 -0.457 1.00 96.56 217 PHE A C 1
ATOM 1629 O O . PHE A 1 217 ? 0.697 -14.746 -1.664 1.00 96.56 217 PHE A O 1
ATOM 1636 N N . PHE A 1 218 ? -0.445 -14.557 0.262 1.00 95.81 218 PHE A N 1
ATOM 1637 C CA . PHE A 1 218 ? -1.721 -15.024 -0.281 1.00 95.81 218 PHE A CA 1
ATOM 1638 C C . PHE A 1 218 ? -2.295 -14.070 -1.338 1.00 95.81 218 PHE A C 1
ATOM 1640 O O . PHE A 1 218 ? -2.117 -12.853 -1.287 1.00 95.81 218 PHE A O 1
ATOM 1647 N N . ARG A 1 219 ? -3.038 -14.624 -2.303 1.00 96.19 219 ARG A N 1
ATOM 1648 C CA . ARG A 1 219 ? -3.747 -13.833 -3.319 1.00 96.19 219 ARG A CA 1
ATOM 1649 C C . ARG A 1 219 ? -5.107 -13.396 -2.784 1.00 96.19 219 ARG A C 1
ATOM 1651 O O . ARG A 1 219 ? -5.945 -14.239 -2.472 1.00 96.19 219 ARG A O 1
ATOM 1658 N N . THR A 1 220 ? -5.333 -12.090 -2.698 1.00 97.06 220 THR A N 1
ATOM 1659 C CA . THR A 1 220 ? -6.601 -11.508 -2.249 1.00 97.06 220 THR A CA 1
ATOM 1660 C C . THR A 1 220 ? -7.527 -11.232 -3.435 1.00 97.06 220 THR A C 1
ATOM 1662 O O . THR A 1 220 ? -7.156 -10.534 -4.373 1.00 97.06 220 THR A O 1
ATOM 1665 N N . ASN A 1 221 ? -8.756 -11.755 -3.385 1.00 97.56 221 ASN A N 1
ATOM 1666 C CA . ASN A 1 221 ? -9.836 -11.393 -4.308 1.00 97.56 221 ASN A CA 1
ATOM 1667 C C . ASN A 1 221 ? -10.917 -10.659 -3.503 1.00 97.56 221 ASN A C 1
ATOM 1669 O O . ASN A 1 221 ? -11.550 -11.267 -2.642 1.00 97.56 221 ASN A O 1
ATOM 1673 N N . GLN A 1 222 ? -1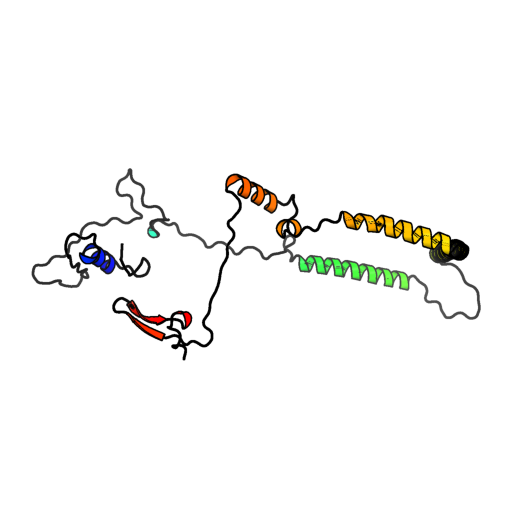1.107 -9.359 -3.746 1.00 97.88 222 GLN A N 1
ATOM 1674 C CA . GLN A 1 222 ? -12.021 -8.506 -2.976 1.00 97.88 222 GLN A CA 1
ATOM 1675 C C . GLN A 1 222 ? -13.109 -7.908 -3.876 1.00 97.88 222 GLN A C 1
ATOM 1677 O O . GLN A 1 222 ? -12.821 -7.448 -4.978 1.00 97.88 222 GLN A O 1
ATOM 1682 N N . ILE A 1 223 ? -14.351 -7.876 -3.381 1.00 97.06 223 ILE A N 1
ATOM 1683 C CA . ILE A 1 223 ? -15.485 -7.194 -4.019 1.00 97.06 223 ILE A CA 1
ATOM 1684 C C . ILE A 1 223 ? -15.975 -6.103 -3.064 1.00 97.06 223 ILE A C 1
ATOM 1686 O O . ILE A 1 223 ? -16.241 -6.375 -1.894 1.00 97.06 223 ILE A O 1
ATOM 1690 N N . ILE A 1 224 ? -16.089 -4.871 -3.562 1.00 96.06 224 ILE A N 1
ATOM 1691 C CA . ILE A 1 224 ? -16.596 -3.721 -2.805 1.00 96.06 224 ILE A CA 1
ATOM 1692 C C . ILE A 1 224 ? -17.915 -3.289 -3.440 1.00 96.06 224 ILE A C 1
ATOM 1694 O O . ILE A 1 224 ? -17.948 -2.923 -4.613 1.00 96.06 224 ILE A O 1
ATOM 1698 N N . VAL A 1 225 ? -18.998 -3.337 -2.664 1.00 93.88 225 VAL A N 1
ATOM 1699 C CA . VAL A 1 225 ? -20.351 -2.988 -3.118 1.00 93.88 225 VAL A CA 1
ATOM 1700 C C . VAL A 1 225 ? -20.832 -1.751 -2.372 1.00 93.88 225 VAL A C 1
ATOM 1702 O O . VAL A 1 225 ? -20.718 -1.665 -1.150 1.00 93.88 225 VAL A O 1
ATOM 1705 N N . THR A 1 226 ? -21.397 -0.799 -3.108 1.00 93.25 226 THR A N 1
ATOM 1706 C CA . THR A 1 226 ? -22.041 0.398 -2.561 1.00 93.25 226 THR A CA 1
ATOM 1707 C C . THR A 1 226 ? -23.453 0.525 -3.128 1.00 93.25 226 THR A C 1
ATOM 1709 O O . THR A 1 226 ? -23.765 -0.037 -4.177 1.00 93.25 226 THR A O 1
ATOM 1712 N N . ALA A 1 227 ? -24.330 1.240 -2.422 1.00 91.94 227 ALA A N 1
ATOM 1713 C CA . ALA A 1 227 ? -25.716 1.449 -2.833 1.00 91.94 227 ALA A CA 1
ATOM 1714 C C . ALA A 1 227 ? -25.961 2.934 -3.169 1.00 91.94 227 ALA A C 1
ATOM 1716 O O . ALA A 1 227 ? -26.463 3.676 -2.320 1.00 91.94 227 ALA A O 1
ATOM 1717 N N . PRO A 1 228 ? -25.577 3.405 -4.373 1.00 90.75 228 PRO A N 1
ATOM 1718 C CA . PRO A 1 228 ? -25.792 4.794 -4.764 1.00 90.75 228 PRO A CA 1
ATOM 1719 C C . PRO A 1 228 ? -27.291 5.115 -4.814 1.00 90.75 228 PRO A C 1
ATOM 1721 O O . PRO A 1 228 ? -28.099 4.312 -5.275 1.00 90.75 228 PRO A O 1
ATOM 1724 N N . GLY A 1 229 ? -27.667 6.294 -4.315 1.00 87.81 229 GLY A N 1
ATOM 1725 C CA . GLY A 1 229 ? -29.054 6.770 -4.323 1.00 87.81 229 GLY A CA 1
ATOM 1726 C C . GLY A 1 229 ? -29.970 6.172 -3.248 1.00 87.81 229 GLY A C 1
ATOM 1727 O O . GLY A 1 229 ? -31.120 6.592 -3.153 1.00 87.81 229 GLY A O 1
ATOM 1728 N N . ARG A 1 230 ? -29.496 5.241 -2.405 1.00 89.31 230 ARG A N 1
ATOM 1729 C CA . ARG A 1 230 ? -30.272 4.763 -1.248 1.00 89.31 230 ARG A CA 1
ATOM 1730 C C . ARG A 1 230 ? -30.040 5.652 -0.030 1.00 89.31 230 ARG A C 1
ATOM 1732 O O . ARG A 1 230 ? -28.912 5.783 0.441 1.00 89.31 230 ARG A O 1
ATOM 1739 N N . ALA A 1 231 ? -31.119 6.226 0.495 1.00 91.00 231 ALA A N 1
ATOM 1740 C CA . ALA A 1 231 ? -31.081 6.985 1.740 1.00 91.00 231 ALA A CA 1
ATOM 1741 C C . ALA A 1 231 ? -30.833 6.065 2.948 1.00 91.00 231 ALA A C 1
ATOM 1743 O O . ALA A 1 231 ? -31.190 4.884 2.936 1.00 91.00 231 ALA A O 1
ATOM 1744 N N . GLY A 1 232 ? -30.207 6.618 3.987 1.00 91.94 232 GLY A N 1
ATOM 1745 C CA . GLY A 1 232 ? -30.078 5.944 5.277 1.00 91.94 232 GLY A CA 1
ATOM 1746 C C . GLY A 1 232 ? -31.401 5.910 6.044 1.00 91.94 232 GLY A C 1
ATOM 1747 O O . GLY A 1 232 ? -32.314 6.685 5.759 1.00 91.94 232 GLY A O 1
ATOM 1748 N N . VAL A 1 233 ? -31.488 5.024 7.036 1.00 94.12 233 VAL A N 1
ATOM 1749 C CA . VAL A 1 233 ? -32.670 4.859 7.897 1.00 94.12 233 VAL A CA 1
ATOM 1750 C C . VAL A 1 233 ? -32.286 4.921 9.373 1.00 94.12 233 VAL A C 1
ATOM 1752 O O . VAL A 1 233 ? -31.221 4.439 9.765 1.00 94.12 233 VAL A O 1
ATOM 1755 N N . GLY A 1 234 ? -33.151 5.522 10.189 1.00 94.94 234 GLY A N 1
ATOM 1756 C CA . GLY A 1 234 ? -33.045 5.491 11.648 1.00 94.94 234 GLY A CA 1
ATOM 1757 C C . GLY A 1 234 ? -33.682 4.221 12.221 1.00 94.94 234 GLY A C 1
ATOM 1758 O O . GLY A 1 234 ? -34.700 3.756 11.714 1.00 94.94 234 GLY A O 1
ATOM 1759 N N . TYR A 1 235 ? -33.094 3.667 13.277 1.00 94.06 235 TYR A N 1
ATOM 1760 C CA . TYR A 1 235 ? -33.590 2.493 13.992 1.00 94.06 235 TYR A CA 1
ATOM 1761 C C . TYR A 1 235 ? -33.408 2.663 15.501 1.00 94.06 235 TYR A C 1
ATOM 1763 O O . TYR A 1 235 ? -32.309 2.969 15.965 1.00 94.06 235 TYR A O 1
ATOM 1771 N N . GLU A 1 236 ? -34.475 2.428 16.262 1.00 95.88 236 GLU A N 1
ATOM 1772 C CA . GLU A 1 236 ? -34.449 2.479 17.723 1.00 95.88 236 GLU A CA 1
ATOM 1773 C C . GLU A 1 236 ? -34.117 1.094 18.286 1.00 95.88 236 GLU A C 1
ATOM 1775 O O . GLU A 1 236 ? -34.943 0.181 18.291 1.00 95.88 236 GLU A O 1
ATOM 1780 N N . SER A 1 237 ? -32.878 0.909 18.740 1.00 92.69 237 SER A N 1
ATOM 1781 C CA . SER A 1 237 ? -32.456 -0.340 19.369 1.00 92.69 237 SER A CA 1
ATOM 1782 C C . SER A 1 237 ? -32.878 -0.373 20.831 1.00 92.69 237 SER A C 1
ATOM 1784 O O . SER A 1 237 ? -32.525 0.523 21.592 1.00 92.69 237 SER A O 1
ATOM 1786 N N . VAL A 1 238 ? -33.482 -1.484 21.263 1.00 91.06 238 VAL A N 1
ATOM 1787 C CA . VAL A 1 238 ? -33.816 -1.751 22.679 1.00 91.06 238 VAL A CA 1
ATOM 1788 C C . VAL A 1 238 ? -32.602 -1.573 23.609 1.00 91.06 238 VAL A C 1
ATOM 1790 O O . VAL A 1 238 ? -32.748 -1.290 24.792 1.00 91.06 238 VAL A O 1
ATOM 1793 N N . LEU A 1 239 ? -31.384 -1.751 23.085 1.00 87.88 239 LEU A N 1
ATOM 1794 C CA . LEU A 1 239 ? -30.159 -1.883 23.878 1.00 87.88 239 LEU A CA 1
ATOM 1795 C C . LEU A 1 239 ? -29.222 -0.686 23.732 1.00 87.88 239 LEU A C 1
ATOM 1797 O O . LEU A 1 239 ? -28.488 -0.358 24.665 1.00 87.88 239 LEU A O 1
ATOM 1801 N N . LEU A 1 240 ? -29.200 -0.089 22.539 1.00 90.31 240 LEU A N 1
ATOM 1802 C CA . LEU A 1 240 ? -28.258 0.965 22.152 1.00 90.31 240 LEU A CA 1
ATOM 1803 C C . LEU A 1 240 ? -28.949 2.297 21.822 1.00 90.31 240 LEU A C 1
ATOM 1805 O O . LEU A 1 240 ? -28.249 3.252 21.476 1.00 90.31 240 LEU A O 1
ATOM 1809 N N . GLY A 1 241 ? -30.280 2.345 21.915 1.00 92.75 241 GLY A N 1
ATOM 1810 C CA . GLY A 1 241 ? -31.109 3.485 21.537 1.00 92.75 241 GLY A CA 1
ATOM 1811 C C . GLY A 1 241 ? -31.106 3.763 20.031 1.00 92.75 241 GLY A C 1
ATOM 1812 O O . GLY A 1 241 ? -30.756 2.892 19.224 1.00 92.75 241 GLY A O 1
ATOM 1813 N N . ALA A 1 242 ? -31.451 4.995 19.661 1.00 96.06 242 ALA A N 1
ATOM 1814 C CA . ALA A 1 242 ? -31.463 5.494 18.288 1.00 96.06 242 ALA A CA 1
ATOM 1815 C C . ALA A 1 242 ? -30.108 5.324 17.571 1.00 96.06 242 ALA A C 1
ATOM 1817 O O . ALA A 1 242 ? -29.061 5.794 18.036 1.00 96.06 242 ALA A O 1
ATOM 1818 N N . LYS A 1 243 ? -30.125 4.686 16.394 1.00 95.38 243 LYS A N 1
ATOM 1819 C CA . LYS A 1 243 ? -28.974 4.509 15.494 1.00 95.38 243 LYS A CA 1
ATOM 1820 C C . LYS A 1 243 ? -29.347 4.788 14.045 1.00 95.38 243 LYS A C 1
ATOM 1822 O O . LYS A 1 243 ? -30.456 4.501 13.616 1.00 95.38 243 LYS A O 1
ATOM 1827 N N . ASN A 1 244 ? -28.376 5.282 13.282 1.00 95.69 244 ASN A N 1
ATOM 1828 C CA . ASN A 1 244 ? -28.520 5.532 11.850 1.00 95.69 244 ASN A CA 1
ATOM 1829 C C . ASN A 1 244 ? -27.789 4.449 11.055 1.00 95.69 244 ASN A C 1
ATOM 1831 O O . ASN A 1 244 ? -26.605 4.199 11.283 1.00 95.69 244 ASN A O 1
ATOM 1835 N N . PHE A 1 245 ? -28.486 3.841 10.101 1.00 95.00 245 PHE A N 1
ATOM 1836 C CA . PHE A 1 245 ? -27.954 2.825 9.202 1.00 95.00 245 PHE A CA 1
ATOM 1837 C C . PHE A 1 245 ? -27.828 3.385 7.785 1.00 95.00 245 PHE A C 1
ATOM 1839 O O . PHE A 1 245 ? -28.719 4.073 7.288 1.00 95.00 245 PHE A O 1
ATOM 1846 N N . SER A 1 246 ? -26.704 3.089 7.126 1.00 94.06 246 SER A N 1
ATOM 1847 C CA . SER A 1 246 ? -26.469 3.463 5.725 1.00 94.06 246 SER A CA 1
ATOM 1848 C C . SER A 1 246 ? -27.417 2.713 4.784 1.00 94.06 246 SER A C 1
ATOM 1850 O O . SER A 1 246 ? -27.776 1.566 5.047 1.00 94.06 246 SER A O 1
ATOM 1852 N N . GLY A 1 247 ? -27.750 3.323 3.641 1.00 92.19 247 GLY A N 1
ATOM 1853 C CA . GLY A 1 247 ? -28.603 2.734 2.602 1.00 92.19 247 GLY A CA 1
ATOM 1854 C C . GLY A 1 247 ? -28.079 1.421 2.002 1.00 92.19 247 GLY A C 1
ATOM 1855 O O . GLY A 1 247 ? -28.819 0.704 1.341 1.00 92.19 247 GLY A O 1
ATOM 1856 N N . VAL A 1 248 ? -26.813 1.060 2.237 1.00 93.50 248 VAL A N 1
ATOM 1857 C CA . VAL A 1 248 ? -26.290 -0.265 1.855 1.00 93.50 248 VAL A CA 1
ATOM 1858 C C . VAL A 1 248 ? -26.862 -1.398 2.718 1.00 93.50 248 VAL A C 1
ATOM 1860 O O . VAL A 1 248 ? -26.945 -2.530 2.258 1.00 93.50 248 VAL A O 1
ATOM 1863 N N . LEU A 1 249 ? -27.282 -1.090 3.949 1.00 93.75 249 LEU A N 1
ATOM 1864 C CA . LEU A 1 249 ? -27.855 -2.043 4.904 1.00 93.75 249 LEU A CA 1
ATOM 1865 C C . LEU A 1 249 ? -29.388 -2.068 4.861 1.00 93.75 249 LEU A C 1
ATOM 1867 O O . LEU A 1 249 ? -30.009 -2.766 5.660 1.00 93.75 249 LEU A O 1
ATOM 1871 N N . THR A 1 250 ? -30.009 -1.306 3.958 1.00 86.75 250 THR A N 1
ATOM 1872 C CA . THR A 1 250 ? -31.462 -1.320 3.789 1.00 86.75 250 THR A CA 1
ATOM 1873 C C . THR A 1 250 ? -31.881 -2.448 2.858 1.00 86.75 250 THR A C 1
ATOM 1875 O O . THR A 1 250 ? -31.172 -2.809 1.909 1.00 86.75 250 THR A O 1
ATOM 1878 N N . THR A 1 251 ? -33.054 -3.018 3.130 1.00 76.19 251 THR A N 1
ATOM 1879 C CA . THR A 1 251 ? -33.657 -4.010 2.245 1.00 76.19 251 THR A CA 1
ATOM 1880 C C . THR A 1 251 ? -33.880 -3.383 0.867 1.00 76.19 251 THR A C 1
ATOM 1882 O O . THR A 1 251 ? -34.354 -2.246 0.772 1.00 76.19 251 THR A O 1
ATOM 1885 N N . PRO A 1 252 ? -33.506 -4.075 -0.224 1.00 67.56 252 PRO A N 1
ATOM 1886 C CA . PRO A 1 252 ? -33.847 -3.597 -1.553 1.00 67.56 252 PRO A CA 1
ATOM 1887 C C . PRO A 1 252 ? -35.376 -3.479 -1.664 1.00 67.56 252 PRO A C 1
ATOM 1889 O O . PRO A 1 252 ? -36.087 -4.292 -1.065 1.00 67.56 252 PRO A O 1
ATOM 1892 N N . PRO A 1 253 ? -35.896 -2.497 -2.422 1.00 62.97 253 PRO A N 1
ATOM 1893 C CA . PRO A 1 253 ? -37.305 -2.516 -2.787 1.00 62.97 253 PRO A CA 1
ATOM 1894 C C . PRO A 1 253 ? -37.610 -3.861 -3.457 1.00 62.97 253 PRO A C 1
ATOM 1896 O O . PRO A 1 253 ? -36.791 -4.359 -4.235 1.00 62.97 253 PRO A O 1
ATOM 1899 N N . ALA A 1 254 ? -38.746 -4.468 -3.105 1.00 64.06 254 ALA A N 1
ATOM 1900 C CA . ALA A 1 254 ? -39.199 -5.697 -3.743 1.00 64.06 254 ALA A CA 1
ATOM 1901 C C . ALA A 1 254 ? -39.204 -5.483 -5.264 1.00 64.06 254 ALA A C 1
ATOM 1903 O O . ALA A 1 254 ? -39.732 -4.478 -5.744 1.00 64.06 254 ALA A O 1
ATOM 1904 N N . TRP A 1 255 ? -38.550 -6.382 -6.000 1.00 54.94 255 TRP A N 1
ATOM 1905 C CA . TRP A 1 255 ? -38.607 -6.360 -7.457 1.00 54.94 255 TRP A CA 1
ATOM 1906 C C . TRP A 1 255 ? -40.072 -6.553 -7.893 1.00 54.94 255 TRP A C 1
ATOM 1908 O O . TRP A 1 255 ? -40.757 -7.363 -7.263 1.00 54.94 255 TRP A O 1
ATOM 1918 N N . PRO A 1 256 ? -40.560 -5.794 -8.892 1.00 56.25 256 PRO A N 1
ATOM 1919 C CA . PRO A 1 256 ? -41.900 -5.978 -9.442 1.00 56.25 256 PRO A CA 1
ATOM 1920 C C . PRO A 1 256 ? -42.072 -7.347 -10.109 1.00 56.25 256 PRO A C 1
ATOM 1922 O O . PRO A 1 256 ? -41.062 -7.897 -10.611 1.00 56.25 256 PRO A O 1
#

pLDDT: mean 88.93, std 12.81, range [41.62, 98.44]

Secondary structure (DSSP, 8-state):
--GGGTTTT--HHHHHHHHH-GGGSS-SS--------TT---STT----------TTS-SSTT--PPPTTT-GGGPPPPPPPPPPPPS-EETTEEHHHHHHHHHHHHHHHHHHHHHHHHHHS---PPPSS------TTHHHHHHHHHHHHHHHHHHHHHHHHHSHHHHHHHHHHHHHHHHHGGGG------HHHHHS-TTSHHHHHHHHHHHHH-PPPPP-------TTPPPEEEEETTTEEEEE-GGGSPPPPP-